Protein AF-A0A7S1YP01-F1 (afdb_monomer_lite)

Sequence (322 aa):
LQVLENHDKNKKKCNANTTRGRQNASQIMNKNDGSSGEVEMESKGANGYSHKPAGPSDDDVYSNPTLAEIDELDKPLSWLDYLRAIRHNHCVMVPCSFSILFVVCFLSILSGLILFPQFVLGLVMSHFLQRSIWFVEFLYPMGIARWGHLFLMKMGGGGKGNKKVKGHSRTIEQRFQLAPGRVYVHPIPQLLDNIGYLIVCLPPPSSKCSAVVAIFIDCGDANESIAEINHIREVYYPNHPNFELQTLLCTHKHHDHTAGNRQLLKEEPALSDIYGGAIENVPYCNMPVKNGESIVLPSSGENDMNDVASVECIAVPSHTRG

Organism: NCBI:txid49249

Secondary structure (DSSP, 8-state):
--SSSSSSSSTTSS------------------------------------PPPPPPPS----PPPPHHHHTTTTSPPPHHHHHHHHHH-HHHHHHHHHHHHHHHHHHHHHHHHHHHHHHHHHHHHHHHHHH-HHHHHHHTTSHHHHHHHHHHHHHHHTT--S-----S-------EEEETTTEEEEEEEETTTEEEEEEEEPPPTT-SSSPEEEEEE--S-HHHHHHHHHHHHHHH-TT---EEEEEEE-SSS-HHHHTTHHHHHHH-TT--EEEEETTTT-TT--EEE-TTEEEPPPEETTEESTTT--EEE----SSS--

Radius of gyration: 38.33 Å; chains: 1; bounding box: 77×61×125 Å

Structure (mmCIF, N/CA/C/O backbone):
data_AF-A0A7S1YP01-F1
#
_entry.id   AF-A0A7S1YP01-F1
#
loop_
_atom_site.group_PDB
_atom_site.id
_atom_site.type_symbol
_atom_site.label_atom_id
_atom_site.label_alt_id
_atom_site.label_comp_id
_atom_site.label_asym_id
_atom_site.label_entity_id
_atom_site.label_seq_id
_atom_site.pdbx_PDB_ins_code
_atom_site.Cartn_x
_atom_site.Cartn_y
_atom_site.Cartn_z
_atom_site.occupancy
_atom_site.B_iso_or_equiv
_atom_site.auth_seq_id
_atom_site.auth_comp_id
_atom_site.auth_asym_id
_atom_site.auth_atom_id
_atom_site.pdbx_PDB_model_num
ATOM 1 N N . LEU A 1 1 ? -6.640 33.373 36.153 1.00 48.56 1 LEU A N 1
ATOM 2 C CA . LEU A 1 1 ? -8.112 33.493 36.312 1.00 48.56 1 LEU A CA 1
ATOM 3 C C . LEU A 1 1 ? -8.715 34.598 35.423 1.00 48.56 1 LEU A C 1
ATOM 5 O O . LEU A 1 1 ? -9.673 35.245 35.807 1.00 48.56 1 LEU A O 1
ATOM 9 N N . GLN A 1 2 ? -8.201 34.774 34.197 1.00 37.78 2 GLN A N 1
ATOM 10 C CA . GLN A 1 2 ? -8.714 35.756 33.225 1.00 37.78 2 GLN A CA 1
ATOM 11 C C . GLN A 1 2 ? -8.559 35.242 31.776 1.00 37.78 2 GLN A C 1
ATOM 13 O O . GLN A 1 2 ? -8.281 35.993 30.852 1.00 37.78 2 GLN A O 1
ATOM 18 N N . VAL A 1 3 ? -8.679 33.918 31.595 1.00 37.28 3 VAL A N 1
ATOM 19 C CA . VAL A 1 3 ? -8.556 33.228 30.289 1.00 37.28 3 VAL A CA 1
ATOM 20 C C . VAL A 1 3 ? -9.780 32.339 29.992 1.00 37.28 3 VAL A C 1
ATOM 22 O O . VAL A 1 3 ? -9.923 31.827 28.890 1.00 37.28 3 VAL A O 1
ATOM 25 N N . LEU A 1 4 ? -10.731 32.213 30.926 1.00 36.53 4 LEU A N 1
ATOM 26 C CA . LEU A 1 4 ? -11.900 31.332 30.777 1.00 36.53 4 LEU A CA 1
ATOM 27 C C . LEU A 1 4 ? -13.183 32.030 30.289 1.00 36.53 4 LEU A C 1
ATOM 29 O O . LEU A 1 4 ? -14.201 31.369 30.135 1.00 36.53 4 LEU A O 1
ATOM 33 N N . GLU A 1 5 ? -13.155 33.330 29.979 1.00 38.72 5 GLU A N 1
ATOM 34 C CA . GLU A 1 5 ? -14.375 34.088 29.631 1.00 38.72 5 GLU A CA 1
ATOM 35 C C . GLU A 1 5 ? -14.598 34.330 28.127 1.00 38.72 5 GLU A C 1
ATOM 37 O O . GLU A 1 5 ? -15.658 34.806 27.722 1.00 38.72 5 GLU A O 1
ATOM 42 N N . ASN A 1 6 ? -13.646 33.959 27.264 1.00 37.28 6 ASN A N 1
ATOM 43 C CA . ASN A 1 6 ? -13.765 34.185 25.815 1.00 37.28 6 ASN A CA 1
ATOM 44 C C . ASN A 1 6 ? -14.283 32.975 25.021 1.00 37.28 6 ASN A C 1
ATOM 46 O O . ASN A 1 6 ? -14.512 33.089 23.817 1.00 37.28 6 ASN A O 1
ATOM 50 N N . HIS A 1 7 ? -14.530 31.836 25.674 1.00 37.50 7 HIS A N 1
ATOM 51 C CA . HIS A 1 7 ? -14.941 30.609 24.983 1.00 37.50 7 HIS A CA 1
ATOM 52 C C . HIS A 1 7 ? -16.462 30.488 24.754 1.00 37.50 7 HIS A C 1
ATOM 54 O O . HIS A 1 7 ? -16.900 29.641 23.976 1.00 37.50 7 HIS A O 1
ATOM 60 N N . ASP A 1 8 ? -17.267 31.364 25.367 1.00 38.81 8 ASP A N 1
ATOM 61 C CA . ASP A 1 8 ? -18.732 31.218 25.405 1.00 38.81 8 ASP A CA 1
ATOM 62 C C . ASP A 1 8 ? -19.496 32.109 24.405 1.00 38.81 8 ASP A C 1
ATOM 64 O O . ASP A 1 8 ? -20.696 31.943 24.176 1.00 38.81 8 ASP A O 1
ATOM 68 N N . LYS A 1 9 ? -18.810 33.042 23.728 1.00 35.78 9 LYS A N 1
ATOM 69 C CA . LYS A 1 9 ? -19.452 33.964 22.767 1.00 35.78 9 LYS A CA 1
ATOM 70 C C . LYS A 1 9 ? -19.510 33.441 21.326 1.00 35.78 9 LYS A C 1
ATOM 72 O O . LYS A 1 9 ? -20.338 33.920 20.555 1.00 35.78 9 LYS A O 1
ATOM 77 N N . ASN A 1 10 ? -18.727 32.418 20.971 1.00 35.69 10 ASN A N 1
ATOM 78 C CA . ASN A 1 10 ? -18.719 31.857 19.609 1.00 35.69 10 ASN A CA 1
ATOM 79 C C . ASN A 1 10 ? -19.709 30.700 19.384 1.00 35.69 10 ASN A C 1
ATOM 81 O O . ASN A 1 10 ? -20.002 30.374 18.237 1.00 35.69 10 ASN A O 1
ATOM 85 N N . LYS A 1 11 ? -20.318 30.136 20.438 1.00 36.97 11 LYS A N 1
ATOM 86 C CA . LYS A 1 11 ? -21.319 29.056 20.311 1.00 36.97 11 LYS A CA 1
ATOM 87 C C . LYS A 1 11 ? -22.718 29.521 19.875 1.00 36.97 11 LYS A C 1
ATOM 89 O O . LYS A 1 11 ? -23.541 28.695 19.500 1.00 36.97 11 LYS A O 1
ATOM 94 N N . LYS A 1 12 ? -23.005 30.830 19.878 1.00 35.47 12 LYS A N 1
ATOM 95 C CA . LYS A 1 12 ? -24.356 31.369 19.603 1.00 35.47 12 LYS A CA 1
ATOM 96 C C . LYS A 1 12 ? -24.618 31.825 18.160 1.00 35.47 12 LYS A C 1
ATOM 98 O O . LYS A 1 12 ? -25.718 32.291 17.887 1.00 35.47 12 LYS A O 1
ATOM 103 N N . LYS A 1 13 ? -23.668 31.682 17.227 1.00 33.59 13 LYS A N 1
ATOM 104 C CA . LYS A 1 13 ? -23.833 32.160 15.834 1.00 33.59 13 LYS A CA 1
ATOM 105 C C . LYS A 1 13 ? -24.069 31.087 14.762 1.00 33.59 13 LYS A C 1
ATOM 107 O O . LYS A 1 13 ? -24.300 31.460 13.620 1.00 33.59 13 LYS A O 1
ATOM 112 N N . CYS A 1 14 ? -24.085 29.796 15.102 1.00 36.06 14 CYS A N 1
ATOM 113 C CA . CYS A 1 14 ? -24.247 28.721 14.105 1.00 36.06 14 CYS A CA 1
ATOM 114 C C . CYS A 1 14 ? -25.665 28.129 13.984 1.00 36.06 14 CYS A C 1
ATOM 116 O O . CYS A 1 14 ? -25.872 27.246 13.161 1.00 36.06 14 CYS A O 1
ATOM 118 N N . ASN A 1 15 ? -26.658 28.631 14.727 1.00 33.12 15 ASN A N 1
ATOM 119 C CA . ASN A 1 15 ? -28.056 28.188 14.619 1.00 33.12 15 ASN A CA 1
ATOM 120 C C . ASN A 1 15 ? -28.920 29.217 13.878 1.00 33.12 15 ASN A C 1
ATOM 122 O O . ASN A 1 15 ? -29.761 29.878 14.477 1.00 33.12 15 ASN A O 1
ATOM 126 N N . ALA A 1 16 ? -28.697 29.363 12.574 1.00 35.19 16 ALA A N 1
ATOM 127 C CA . ALA A 1 16 ? -29.658 29.966 11.650 1.00 35.19 16 ALA A CA 1
ATOM 128 C C . ALA A 1 16 ? -29.225 29.660 10.212 1.00 35.19 16 ALA A C 1
ATOM 130 O O . ALA A 1 16 ? -28.410 30.391 9.659 1.00 35.19 16 ALA A O 1
ATOM 131 N N . ASN A 1 17 ? -29.701 28.542 9.651 1.00 31.53 17 ASN A N 1
ATOM 132 C CA . ASN A 1 17 ? -30.115 28.390 8.245 1.00 31.53 17 ASN A CA 1
ATOM 133 C C . ASN A 1 17 ? -30.295 26.906 7.900 1.00 31.53 17 ASN A C 1
ATOM 135 O O . ASN A 1 17 ? -29.464 26.272 7.256 1.00 31.53 17 ASN A O 1
ATOM 139 N N . THR A 1 18 ? -31.439 26.372 8.314 1.00 33.84 18 THR A N 1
ATOM 140 C CA . THR A 1 18 ? -32.069 25.215 7.672 1.00 33.84 18 THR A CA 1
ATOM 141 C C . THR A 1 18 ? -32.951 25.738 6.530 1.00 33.84 18 THR A C 1
ATOM 143 O O . THR A 1 18 ? -33.454 26.854 6.614 1.00 33.84 18 THR A O 1
ATOM 146 N N . THR A 1 19 ? -33.200 24.900 5.518 1.00 33.59 19 THR A N 1
ATOM 147 C CA . THR A 1 19 ? -34.197 24.997 4.420 1.00 33.59 19 THR A CA 1
ATOM 148 C C . THR A 1 19 ? -33.830 25.716 3.111 1.00 33.59 19 THR A C 1
ATOM 150 O O . THR A 1 19 ? -34.024 26.917 2.966 1.00 33.59 19 THR A O 1
ATOM 153 N N . ARG A 1 20 ? -33.417 24.911 2.112 1.00 31.48 20 ARG A N 1
ATOM 154 C CA . ARG A 1 20 ? -33.705 24.951 0.648 1.00 31.48 20 ARG A CA 1
ATOM 155 C C . ARG A 1 20 ? -32.606 24.132 -0.053 1.00 31.48 20 ARG A C 1
ATOM 157 O O . ARG A 1 20 ? -31.444 24.352 0.231 1.00 31.48 20 ARG A O 1
ATOM 164 N N . GLY A 1 21 ? -32.828 23.178 -0.945 1.00 29.00 21 GLY A N 1
ATOM 165 C CA . GLY A 1 21 ? -34.011 22.661 -1.607 1.00 29.00 21 GLY A CA 1
ATOM 166 C C . GLY A 1 21 ? -33.638 21.330 -2.276 1.00 29.00 21 GLY A C 1
ATOM 167 O O . GLY A 1 21 ? -32.468 21.009 -2.472 1.00 29.00 21 GLY A O 1
ATOM 168 N N . ARG A 1 22 ? -34.667 20.541 -2.557 1.00 32.19 22 ARG A N 1
ATOM 169 C CA . ARG A 1 22 ? -34.651 19.216 -3.180 1.00 32.19 22 ARG A CA 1
ATOM 170 C C . ARG A 1 22 ? -35.017 19.404 -4.663 1.00 32.19 22 ARG A C 1
ATOM 172 O O . ARG A 1 22 ? -35.857 20.260 -4.919 1.00 32.19 22 ARG A O 1
ATOM 179 N N . GLN A 1 23 ? -34.486 18.546 -5.547 1.00 32.94 23 GLN A N 1
ATOM 180 C CA . GLN A 1 23 ? -35.043 18.065 -6.840 1.00 32.94 23 GLN A CA 1
ATOM 181 C C . GLN A 1 23 ? -34.227 18.297 -8.139 1.00 32.94 23 GLN A C 1
ATOM 183 O O . GLN A 1 23 ? -33.803 19.411 -8.431 1.00 32.94 23 GLN A O 1
ATOM 188 N N . ASN A 1 24 ? -34.209 17.209 -8.941 1.00 31.89 24 ASN A N 1
ATOM 189 C CA . ASN A 1 24 ? -34.020 17.052 -10.405 1.00 31.89 24 ASN A CA 1
ATOM 190 C C . ASN A 1 24 ? -32.568 17.046 -10.933 1.00 31.89 24 ASN A C 1
ATOM 192 O O . ASN A 1 24 ? -31.753 17.820 -10.458 1.00 31.89 24 ASN A O 1
ATOM 196 N N . ALA A 1 25 ? -32.130 16.230 -11.904 1.00 31.59 25 ALA A N 1
ATOM 197 C CA . ALA A 1 25 ? -32.710 15.276 -12.876 1.00 31.59 25 ALA A CA 1
ATOM 198 C C . ALA A 1 25 ? -31.565 14.288 -13.270 1.00 31.59 25 ALA A C 1
ATOM 200 O O . ALA A 1 25 ? -30.403 14.667 -13.176 1.00 31.59 25 ALA A O 1
ATOM 201 N N . SER A 1 26 ? -31.720 12.986 -13.539 1.00 32.50 26 SER A N 1
ATOM 202 C CA . SER A 1 26 ? -32.461 12.267 -14.596 1.00 32.50 26 SER A CA 1
ATOM 203 C C . SER A 1 26 ? -32.028 12.578 -16.040 1.00 32.50 26 SER A C 1
ATOM 205 O O . SER A 1 26 ? -32.250 13.678 -16.523 1.00 32.50 26 SER A O 1
ATOM 207 N N . GLN A 1 27 ? -31.561 11.519 -16.720 1.00 30.98 27 GLN A N 1
ATOM 208 C CA . GLN A 1 27 ? -31.548 11.271 -18.175 1.00 30.98 27 GLN A CA 1
ATOM 209 C C . GLN A 1 27 ? -30.606 12.086 -19.074 1.00 30.98 27 GLN A C 1
ATOM 211 O O . GLN A 1 27 ? -30.923 13.215 -19.410 1.00 30.98 27 GLN A O 1
ATOM 216 N N . ILE A 1 28 ? -29.598 11.407 -19.649 1.00 33.53 28 ILE A N 1
ATOM 217 C CA . ILE A 1 28 ? -29.341 11.421 -21.105 1.00 33.53 28 ILE A CA 1
ATOM 218 C C . ILE A 1 28 ? -28.913 10.007 -21.550 1.00 33.53 28 ILE A C 1
ATOM 220 O O . ILE A 1 28 ? -27.821 9.540 -21.238 1.00 33.53 28 ILE A O 1
ATOM 224 N N . MET A 1 29 ? -29.802 9.332 -22.283 1.00 32.44 29 MET A N 1
ATOM 225 C CA . MET A 1 29 ? -29.491 8.267 -23.244 1.00 32.44 29 MET A CA 1
ATOM 226 C C . MET A 1 29 ? -29.338 8.916 -24.627 1.00 32.44 29 MET A C 1
ATOM 228 O O . MET A 1 29 ? -30.188 9.733 -24.975 1.00 32.44 29 MET A O 1
ATOM 232 N N . ASN A 1 30 ? -28.345 8.510 -25.429 1.00 32.34 30 ASN A N 1
ATOM 233 C CA . ASN A 1 30 ? -28.526 7.785 -26.706 1.00 32.34 30 ASN A CA 1
ATOM 234 C C . ASN A 1 30 ? -27.350 7.928 -27.696 1.00 32.34 30 ASN A C 1
ATOM 236 O O . ASN A 1 30 ? -26.912 9.033 -27.987 1.00 32.34 30 ASN A O 1
ATOM 240 N N . LYS A 1 31 ? -27.021 6.762 -28.282 1.00 32.44 31 LYS A N 1
ATOM 241 C CA . LYS A 1 31 ? -26.711 6.443 -29.695 1.00 32.44 31 LYS A CA 1
ATOM 242 C C . LYS A 1 31 ? -25.528 7.102 -30.424 1.00 32.44 31 LYS A C 1
ATOM 244 O O . LYS A 1 31 ? -25.483 8.312 -30.600 1.00 32.44 31 LYS A O 1
ATOM 249 N N . ASN A 1 32 ? -24.659 6.247 -30.976 1.00 35.16 32 ASN A N 1
ATOM 250 C CA . ASN A 1 32 ? -24.488 5.981 -32.424 1.00 35.16 32 ASN A CA 1
ATOM 251 C C . ASN A 1 32 ? -23.371 4.920 -32.583 1.00 35.16 32 ASN A C 1
ATOM 253 O O . ASN A 1 32 ? -22.338 5.020 -31.927 1.00 35.16 32 ASN A O 1
ATOM 257 N N . ASP A 1 33 ? -23.656 3.754 -33.176 1.00 33.97 33 ASP A N 1
ATOM 258 C CA . ASP A 1 33 ? -23.432 3.403 -34.598 1.00 33.97 33 ASP A CA 1
ATOM 259 C C . ASP A 1 33 ? -21.964 3.664 -35.011 1.00 33.97 33 ASP A C 1
ATOM 261 O O . ASP A 1 33 ? -21.499 4.795 -34.980 1.00 33.97 33 ASP A O 1
ATOM 265 N N . GLY A 1 34 ? -21.112 2.680 -35.308 1.00 32.94 34 GLY A N 1
ATOM 266 C CA . GLY A 1 34 ? -21.317 1.571 -36.235 1.00 32.94 34 GLY A CA 1
ATOM 267 C C . GLY A 1 34 ? -20.721 1.950 -37.596 1.00 32.94 34 GLY A C 1
ATOM 268 O O . GLY A 1 34 ? -21.422 2.545 -38.399 1.00 32.94 34 GLY A O 1
ATOM 269 N N . SER A 1 35 ? -19.443 1.640 -37.853 1.00 35.91 35 SER A N 1
ATOM 270 C CA . SER A 1 35 ? -18.899 1.532 -39.221 1.00 35.91 35 SER A CA 1
ATOM 271 C C . SER A 1 35 ? -17.500 0.911 -39.216 1.00 35.91 35 SER A C 1
ATOM 273 O O . SER A 1 35 ? -16.501 1.556 -38.905 1.00 35.91 35 SER A O 1
ATOM 275 N N . SER A 1 36 ? -17.451 -0.358 -39.599 1.00 37.44 36 SER A N 1
ATOM 276 C CA . SER A 1 36 ? -16.294 -1.074 -40.129 1.00 37.44 36 SER A CA 1
ATOM 277 C C . SER A 1 36 ? -15.867 -0.467 -41.469 1.00 37.44 36 SER A C 1
ATOM 279 O O . SER A 1 36 ? -16.697 -0.304 -42.360 1.00 37.44 36 SER A O 1
ATOM 281 N N . GLY A 1 37 ? -14.583 -0.133 -41.604 1.00 35.94 37 GLY A N 1
ATOM 282 C CA . GLY A 1 37 ? -13.965 0.296 -42.858 1.00 35.94 37 GLY A CA 1
ATOM 283 C C . GLY A 1 37 ? -12.816 -0.639 -43.209 1.00 35.94 37 GLY A C 1
ATOM 284 O O . GLY A 1 37 ? -11.769 -0.599 -42.566 1.00 35.94 37 GLY A O 1
ATOM 285 N N . GLU A 1 38 ? -13.055 -1.500 -44.195 1.00 36.09 38 GLU A N 1
ATOM 286 C CA . GLU A 1 38 ? -12.052 -2.295 -44.902 1.00 36.09 38 GLU A CA 1
ATOM 287 C C . GLU A 1 38 ? -11.084 -1.367 -45.649 1.0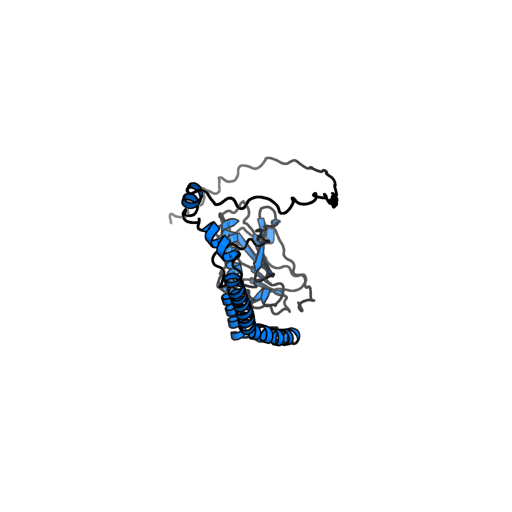0 36.09 38 GLU A C 1
ATOM 289 O O . GLU A 1 38 ? -11.499 -0.379 -46.255 1.00 36.09 38 GLU A O 1
ATOM 294 N N . VAL A 1 39 ? -9.787 -1.681 -45.606 1.00 41.88 39 VAL A N 1
ATOM 295 C CA . VAL A 1 39 ? -8.765 -1.006 -46.416 1.00 41.88 39 VAL A CA 1
ATOM 296 C C . VAL A 1 39 ? -8.389 -1.933 -47.563 1.00 41.88 39 VAL A C 1
ATOM 298 O O . VAL A 1 39 ? -7.770 -2.979 -47.371 1.00 41.88 39 VAL A O 1
ATOM 301 N N . GLU A 1 40 ? -8.810 -1.518 -48.749 1.00 41.19 40 GLU A N 1
ATOM 302 C CA . GLU A 1 40 ? -8.586 -2.134 -50.050 1.00 41.19 40 GLU A CA 1
ATOM 303 C C . GLU A 1 40 ? -7.113 -1.964 -50.479 1.00 41.19 40 GLU A C 1
ATOM 305 O O . GLU A 1 40 ? -6.554 -0.865 -50.431 1.00 41.19 40 GLU A O 1
ATOM 310 N N . MET A 1 41 ? -6.459 -3.065 -50.869 1.00 39.75 41 MET A N 1
ATOM 311 C CA . MET A 1 41 ? -5.119 -3.057 -51.467 1.00 39.75 41 MET A CA 1
ATOM 312 C C . MET A 1 41 ? -5.220 -2.724 -52.957 1.00 39.75 41 MET A C 1
ATOM 314 O O . MET A 1 41 ? -5.732 -3.517 -53.744 1.00 39.75 41 MET A O 1
ATOM 318 N N . GLU A 1 42 ? -4.663 -1.584 -53.355 1.00 40.69 42 GLU A N 1
ATOM 319 C CA . GLU A 1 42 ? -4.597 -1.164 -54.753 1.00 40.69 42 GLU A CA 1
ATOM 320 C C . GLU A 1 42 ? -3.300 -1.672 -55.418 1.00 40.69 42 GLU A C 1
ATOM 322 O O . GLU A 1 42 ? -2.184 -1.263 -55.084 1.00 40.69 42 GLU A O 1
ATOM 327 N N . SER A 1 43 ? -3.449 -2.590 -56.377 1.00 41.00 43 SER A N 1
ATOM 328 C CA . SER A 1 43 ? -2.375 -3.128 -57.217 1.00 41.00 43 SER A CA 1
ATOM 329 C C . SER A 1 43 ? -2.030 -2.168 -58.362 1.00 41.00 43 SER A C 1
ATOM 331 O O . SER A 1 43 ? -2.847 -1.951 -59.259 1.00 41.00 43 SER A O 1
ATOM 333 N N . LYS A 1 44 ? -0.801 -1.641 -58.403 1.00 46.19 44 LYS A N 1
ATOM 334 C CA . LYS A 1 44 ? -0.313 -0.837 -59.537 1.00 46.19 44 LYS A CA 1
ATOM 335 C C . LYS A 1 44 ? 0.449 -1.678 -60.562 1.00 46.19 44 LYS A C 1
ATOM 337 O O . LYS A 1 44 ? 1.631 -1.960 -60.411 1.00 46.19 44 LYS A O 1
ATOM 342 N N . GLY A 1 45 ? -0.305 -2.062 -61.591 1.00 39.59 45 GLY A N 1
ATOM 343 C CA . GLY A 1 45 ? -0.037 -1.862 -63.020 1.00 39.59 45 GLY A CA 1
ATOM 344 C C . GLY A 1 45 ? 1.402 -1.891 -63.542 1.00 39.59 45 GLY A C 1
ATOM 345 O O . GLY A 1 45 ? 2.166 -0.946 -63.367 1.00 39.59 45 GLY A O 1
ATOM 346 N N . ALA A 1 46 ? 1.677 -2.930 -64.331 1.00 46.00 46 ALA A N 1
ATOM 347 C CA . ALA A 1 46 ? 2.730 -2.997 -65.333 1.00 46.00 46 ALA A CA 1
ATOM 348 C C . ALA A 1 46 ? 2.401 -2.106 -66.550 1.00 46.00 46 ALA A C 1
ATOM 350 O O . ALA A 1 46 ? 1.271 -2.116 -67.023 1.00 46.00 46 ALA A O 1
ATOM 351 N N . ASN A 1 47 ? 3.395 -1.365 -67.046 1.00 41.03 47 ASN A N 1
ATOM 352 C CA . ASN A 1 47 ? 3.495 -0.723 -68.369 1.00 41.03 47 ASN A CA 1
ATOM 353 C C . ASN A 1 47 ? 4.911 -0.117 -68.437 1.00 41.03 47 ASN A C 1
ATOM 355 O O . ASN A 1 47 ? 5.362 0.463 -67.459 1.00 41.03 47 ASN A O 1
ATOM 359 N N . GLY A 1 48 ? 5.704 -0.163 -69.496 1.00 38.72 48 GLY A N 1
ATOM 360 C CA . GLY A 1 48 ? 5.610 -0.746 -70.821 1.00 38.72 48 GLY A CA 1
ATOM 361 C C . GLY A 1 48 ? 7.006 -0.586 -71.441 1.00 38.72 48 GLY A C 1
ATOM 362 O O . GLY A 1 48 ? 7.688 0.413 -71.200 1.00 38.72 48 GLY A O 1
ATOM 363 N N . TYR A 1 49 ? 7.466 -1.591 -72.181 1.00 41.06 49 TYR A N 1
ATOM 364 C CA . TYR A 1 49 ? 8.734 -1.535 -72.904 1.00 41.06 49 TYR A CA 1
ATOM 365 C C . TYR A 1 49 ? 8.598 -0.579 -74.093 1.00 41.06 49 TYR A C 1
ATOM 367 O O . TYR A 1 49 ? 7.821 -0.831 -75.011 1.00 41.06 49 TYR A O 1
ATOM 375 N N . SER A 1 50 ? 9.359 0.516 -74.072 1.00 45.78 50 SER A N 1
ATOM 376 C CA . SER A 1 50 ? 9.507 1.426 -75.208 1.00 45.78 50 SER A CA 1
ATOM 377 C C . SER A 1 50 ? 10.834 1.141 -75.907 1.00 45.78 50 SER A C 1
ATOM 379 O O . SER A 1 50 ? 11.910 1.350 -75.342 1.00 45.78 50 SER A O 1
ATOM 381 N N . HIS A 1 51 ? 10.737 0.622 -77.131 1.00 45.31 51 HIS A N 1
ATOM 382 C CA . HIS A 1 51 ? 11.841 0.499 -78.074 1.00 45.31 51 HIS A CA 1
ATOM 383 C C . HIS A 1 51 ? 12.444 1.880 -78.358 1.00 45.31 51 HIS A C 1
ATOM 385 O O . HIS A 1 51 ? 11.737 2.793 -78.786 1.00 45.31 51 HIS A O 1
ATOM 391 N N . LYS A 1 52 ? 13.763 2.017 -78.181 1.00 47.12 52 LYS A N 1
ATOM 392 C CA . LYS A 1 52 ? 14.539 3.124 -78.751 1.00 47.12 52 LYS A CA 1
ATOM 393 C C . LYS A 1 52 ? 15.346 2.649 -79.968 1.00 47.12 52 LYS A C 1
ATOM 395 O O . LYS A 1 52 ? 15.772 1.494 -79.986 1.00 47.12 52 LYS A O 1
ATOM 400 N N . PRO A 1 53 ? 15.494 3.518 -80.983 1.00 53.34 53 PRO A N 1
ATOM 401 C CA . PRO A 1 53 ? 15.963 3.161 -82.316 1.00 53.34 53 PRO A CA 1
ATOM 402 C C . PRO A 1 53 ? 17.483 2.986 -82.404 1.00 53.34 53 PRO A C 1
ATOM 404 O O . PRO A 1 53 ? 18.231 3.390 -81.514 1.00 53.34 53 PRO A O 1
ATOM 407 N N . ALA A 1 54 ? 17.879 2.367 -83.518 1.00 49.91 54 ALA A N 1
ATOM 408 C CA . ALA A 1 54 ? 19.237 2.108 -83.973 1.00 49.91 54 ALA A CA 1
ATOM 409 C C . ALA A 1 54 ? 20.160 3.335 -83.884 1.00 49.91 54 ALA A C 1
ATOM 411 O O . ALA A 1 54 ? 19.727 4.475 -84.060 1.00 49.91 54 ALA A O 1
ATOM 412 N N . GLY A 1 55 ? 21.431 3.056 -83.588 1.00 45.03 55 GLY A N 1
ATOM 413 C CA . GLY A 1 55 ? 22.465 4.053 -83.345 1.00 45.03 55 GLY A CA 1
ATOM 414 C C . GLY A 1 55 ? 22.851 4.889 -84.571 1.00 45.03 55 GLY A C 1
ATOM 415 O O . GLY A 1 55 ? 22.565 4.503 -85.707 1.00 45.03 55 GLY A O 1
ATOM 416 N N . PRO A 1 56 ? 23.518 6.030 -84.338 1.00 54.62 56 PRO A N 1
ATOM 417 C CA . PRO A 1 56 ? 24.251 6.738 -85.372 1.00 54.62 56 PRO A CA 1
ATOM 418 C C . PRO A 1 56 ? 25.555 5.998 -85.706 1.00 54.62 56 PRO A C 1
ATOM 420 O O . PRO A 1 56 ? 26.202 5.413 -84.840 1.00 54.62 56 PRO A O 1
ATOM 423 N N . SER A 1 57 ? 25.877 6.016 -86.993 1.00 51.41 57 SER A N 1
ATOM 424 C CA . SER A 1 57 ? 27.067 5.486 -87.653 1.00 51.41 57 SER A CA 1
ATOM 425 C C . SER A 1 57 ? 28.373 6.123 -87.161 1.00 51.41 57 SER A C 1
ATOM 427 O O . SER A 1 57 ? 28.420 7.328 -86.925 1.00 51.41 57 SER A O 1
ATOM 429 N N . ASP A 1 58 ? 29.421 5.299 -87.084 1.00 54.88 58 ASP A N 1
ATOM 430 C CA . ASP A 1 58 ? 30.803 5.572 -86.644 1.00 54.88 58 ASP A CA 1
ATOM 431 C C . ASP A 1 58 ? 31.635 6.476 -87.581 1.00 54.88 58 ASP A C 1
ATOM 433 O O . ASP A 1 58 ? 32.838 6.287 -87.723 1.00 54.88 58 ASP A O 1
ATOM 437 N N . ASP A 1 59 ? 31.043 7.486 -88.209 1.00 53.94 59 ASP A N 1
ATOM 438 C CA . ASP A 1 59 ? 31.786 8.390 -89.090 1.00 53.94 59 ASP A CA 1
ATOM 439 C C . ASP A 1 59 ? 31.374 9.830 -88.815 1.00 53.94 59 ASP A C 1
ATOM 441 O O . ASP A 1 59 ? 30.570 10.379 -89.556 1.00 53.94 59 ASP A O 1
ATOM 445 N N . ASP A 1 60 ? 31.892 10.437 -87.740 1.00 46.16 60 ASP A N 1
ATOM 446 C CA . ASP A 1 60 ? 32.031 11.893 -87.691 1.00 46.16 60 ASP A CA 1
ATOM 447 C C . ASP A 1 60 ? 32.952 12.388 -86.553 1.00 46.16 60 ASP A C 1
ATOM 449 O O . ASP A 1 60 ? 32.700 12.211 -85.364 1.00 46.16 60 ASP A O 1
ATOM 453 N N . VAL A 1 61 ? 33.987 13.122 -86.982 1.00 48.75 61 VAL A N 1
ATOM 454 C CA . VAL A 1 61 ? 34.534 14.312 -86.307 1.00 48.75 61 VAL A CA 1
ATOM 455 C C . VAL A 1 61 ? 35.521 14.078 -85.146 1.00 48.75 61 VAL A C 1
ATOM 457 O O . VAL A 1 61 ? 35.260 14.340 -83.976 1.00 48.75 61 VAL A O 1
ATOM 460 N N . TYR A 1 62 ? 36.770 13.765 -85.511 1.00 50.00 62 TYR A N 1
ATOM 461 C CA . TYR A 1 62 ? 37.943 14.302 -84.805 1.00 50.00 62 TYR A CA 1
ATOM 462 C C . TYR A 1 62 ? 38.147 15.771 -85.222 1.00 50.00 62 TYR A C 1
ATOM 464 O O . TYR A 1 62 ? 38.992 16.087 -86.060 1.00 50.00 62 TYR A O 1
ATOM 472 N N . SER A 1 63 ? 37.357 16.691 -84.669 1.00 57.97 63 SER A N 1
ATOM 473 C CA . SER A 1 63 ? 37.702 18.116 -84.698 1.00 57.97 63 SER A CA 1
ATOM 474 C C . SER A 1 63 ? 38.645 18.414 -83.537 1.00 57.97 63 SER A C 1
ATOM 476 O O . SER A 1 63 ? 38.291 18.200 -82.379 1.00 57.97 63 SER A O 1
ATOM 478 N N . ASN A 1 64 ? 39.851 18.892 -83.852 1.00 55.88 64 ASN A N 1
ATOM 479 C CA . ASN A 1 64 ? 40.795 19.376 -82.848 1.00 55.88 64 ASN A CA 1
ATOM 480 C C . ASN A 1 64 ? 40.137 20.486 -82.008 1.00 55.88 64 ASN A C 1
ATOM 482 O O . ASN A 1 64 ? 39.551 21.400 -82.600 1.00 55.88 64 ASN A O 1
ATOM 486 N N . PRO A 1 65 ? 40.241 20.429 -80.668 1.00 58.19 65 PRO A N 1
ATOM 487 C CA . PRO A 1 65 ? 39.645 21.426 -79.792 1.00 58.19 65 PRO A CA 1
ATOM 488 C C . PRO A 1 65 ? 40.223 22.804 -80.104 1.00 58.19 65 PRO A C 1
ATOM 490 O O . PRO A 1 65 ? 41.424 22.971 -80.344 1.00 58.19 65 PRO A O 1
ATOM 493 N N . THR A 1 66 ? 39.349 23.801 -80.133 1.00 60.59 66 THR A N 1
ATOM 494 C CA . THR A 1 66 ? 39.763 25.189 -80.355 1.00 60.59 66 THR A CA 1
ATOM 495 C C . THR A 1 66 ? 40.469 25.726 -79.106 1.00 60.59 66 THR A C 1
ATOM 497 O O . THR A 1 66 ? 40.151 25.331 -77.990 1.00 60.59 66 THR A O 1
ATOM 500 N N . LEU A 1 67 ? 41.428 26.652 -79.259 1.00 56.66 67 LEU A N 1
ATOM 501 C CA . LEU A 1 67 ? 42.197 27.233 -78.137 1.00 56.66 67 LEU A CA 1
ATOM 502 C C . LEU A 1 67 ? 41.319 27.858 -77.028 1.00 56.66 67 LEU A C 1
ATOM 504 O O . LEU A 1 67 ? 41.788 28.009 -75.907 1.00 56.66 67 LEU A O 1
ATOM 508 N N . ALA A 1 68 ? 40.052 28.176 -77.317 1.00 58.25 68 ALA A N 1
ATOM 509 C CA . ALA A 1 68 ? 39.076 28.657 -76.338 1.00 58.25 68 ALA A CA 1
ATOM 510 C C . ALA A 1 68 ? 38.500 27.547 -75.428 1.00 58.25 68 ALA A C 1
ATOM 512 O O . ALA A 1 68 ? 38.100 27.841 -74.307 1.00 58.25 68 ALA A O 1
ATOM 513 N N . GLU A 1 69 ? 38.490 26.281 -75.860 1.00 56.03 69 GLU A N 1
ATOM 514 C CA . GLU A 1 69 ? 38.059 25.135 -75.034 1.00 56.03 69 GLU A CA 1
ATOM 515 C C . GLU A 1 69 ? 39.160 24.661 -74.074 1.00 56.03 69 GLU A C 1
ATOM 517 O O . GLU A 1 69 ? 38.873 24.048 -73.047 1.00 56.03 69 GLU A O 1
ATOM 522 N N . ILE A 1 70 ? 40.424 24.978 -74.369 1.00 57.44 70 ILE A N 1
ATOM 523 C CA . ILE A 1 70 ? 41.567 24.648 -73.504 1.00 57.44 70 ILE A CA 1
ATOM 524 C C . ILE A 1 70 ? 41.581 25.541 -72.249 1.00 57.44 70 ILE A C 1
ATOM 526 O O . ILE A 1 70 ? 41.975 25.079 -71.182 1.00 57.44 70 ILE A O 1
ATOM 530 N N . ASP A 1 71 ? 41.070 26.773 -72.342 1.00 55.91 71 ASP A N 1
ATOM 531 C CA . ASP A 1 71 ? 41.000 27.726 -71.220 1.00 55.91 71 ASP A CA 1
ATOM 532 C C . ASP A 1 71 ? 39.835 27.421 -70.250 1.00 55.91 71 ASP A C 1
ATOM 534 O O . ASP A 1 71 ? 39.816 27.869 -69.104 1.00 55.91 71 ASP A O 1
ATOM 538 N N . GLU A 1 72 ? 38.862 26.603 -70.673 1.00 56.53 72 GLU A N 1
ATOM 539 C CA . GLU A 1 72 ? 37.760 26.154 -69.813 1.00 56.53 72 GLU A CA 1
ATOM 540 C C . GLU A 1 72 ? 38.087 24.884 -69.006 1.00 56.53 72 GLU A C 1
ATOM 542 O O . GLU A 1 72 ? 37.396 24.579 -68.029 1.00 56.53 72 GLU A O 1
ATOM 547 N N . LEU A 1 73 ? 39.166 24.178 -69.369 1.00 55.72 73 LEU A N 1
ATOM 548 C CA . LEU A 1 73 ? 39.627 22.958 -68.699 1.00 55.72 73 LEU A CA 1
ATOM 549 C C . LEU A 1 73 ? 40.392 23.209 -67.389 1.00 55.72 73 LEU A C 1
ATOM 551 O O . LEU A 1 73 ? 40.606 22.258 -66.638 1.00 55.72 73 LEU A O 1
ATOM 555 N N . ASP A 1 74 ? 40.777 24.455 -67.097 1.00 62.66 74 ASP A N 1
ATOM 556 C CA . ASP A 1 74 ? 41.575 24.810 -65.910 1.00 62.66 74 ASP A CA 1
ATOM 557 C C . ASP A 1 74 ? 40.730 25.400 -64.763 1.00 62.66 74 ASP A C 1
ATOM 559 O O . ASP A 1 74 ? 41.238 25.929 -63.771 1.00 62.66 74 ASP A O 1
ATOM 563 N N . LYS A 1 75 ? 39.395 25.306 -64.862 1.00 73.56 75 LYS A N 1
ATOM 564 C CA . LYS A 1 75 ? 38.509 25.677 -63.752 1.00 73.56 75 LYS A CA 1
ATOM 565 C C . LYS A 1 75 ? 38.729 24.686 -62.600 1.00 73.56 75 LYS A C 1
ATOM 567 O O . LYS A 1 75 ? 38.577 23.480 -62.811 1.00 73.56 75 LYS A O 1
ATOM 572 N N . PRO A 1 76 ? 39.038 25.150 -61.371 1.00 77.62 76 PRO A N 1
ATOM 573 C CA . PRO A 1 76 ? 39.223 24.255 -60.238 1.00 77.62 76 PRO A CA 1
ATOM 574 C C . PRO A 1 76 ? 37.942 23.445 -60.037 1.00 77.62 76 PRO A C 1
ATOM 576 O O . PRO A 1 76 ? 36.876 24.005 -59.769 1.00 77.62 76 PRO A O 1
ATOM 579 N N . LEU A 1 77 ? 38.053 22.126 -60.213 1.00 79.12 77 LEU A N 1
ATOM 580 C CA . LEU A 1 77 ? 36.952 21.189 -60.016 1.00 79.12 77 LEU A CA 1
ATOM 581 C C . LEU A 1 77 ? 36.305 21.454 -58.659 1.00 79.12 77 LEU A C 1
ATOM 583 O O . LEU A 1 77 ? 36.989 21.552 -57.635 1.00 79.12 77 LEU A O 1
ATOM 587 N N . SER A 1 78 ? 34.974 21.549 -58.645 1.00 87.56 78 SER A N 1
ATOM 588 C CA . SER A 1 78 ? 34.261 21.661 -57.382 1.00 87.56 78 SER A CA 1
ATOM 589 C C . SER A 1 78 ? 34.565 20.426 -56.531 1.00 87.56 78 SER A C 1
ATOM 591 O O . SER A 1 78 ? 34.767 19.321 -57.044 1.00 87.56 78 SER A O 1
ATOM 593 N N . TRP A 1 79 ? 34.569 20.588 -55.209 1.00 87.88 79 TRP A N 1
ATOM 594 C CA . TRP A 1 79 ? 34.789 19.479 -54.276 1.00 87.88 79 TRP A CA 1
ATOM 595 C C . TRP A 1 79 ? 33.888 18.262 -54.570 1.00 87.88 79 TRP A C 1
ATOM 597 O O . TRP A 1 79 ? 34.312 17.114 -54.440 1.00 87.88 79 TRP A O 1
ATOM 607 N N . LEU A 1 80 ? 32.656 18.501 -55.027 1.00 89.88 80 LEU A N 1
ATOM 608 C CA . LEU A 1 80 ? 31.709 17.446 -55.390 1.00 89.88 80 LEU A CA 1
ATOM 609 C C . LEU A 1 80 ? 32.132 16.680 -56.648 1.00 89.88 80 LEU A C 1
ATOM 611 O O . LEU A 1 80 ? 31.935 15.466 -56.715 1.00 89.88 80 LEU A O 1
ATOM 615 N N . ASP A 1 81 ? 32.732 17.359 -57.621 1.00 86.81 81 ASP A N 1
ATOM 616 C CA . ASP A 1 81 ? 33.225 16.730 -58.847 1.00 86.81 81 ASP A CA 1
ATOM 617 C C . ASP A 1 81 ? 34.506 15.938 -58.582 1.00 86.81 81 ASP A C 1
ATOM 619 O O . ASP A 1 81 ? 34.664 14.839 -59.111 1.00 86.81 81 ASP A O 1
ATOM 6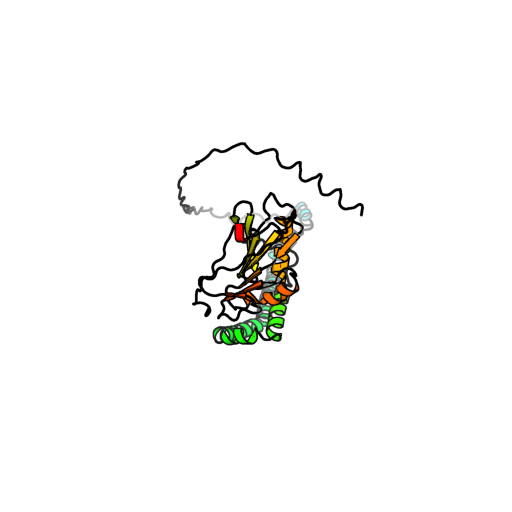23 N N . TYR A 1 82 ? 35.355 16.417 -57.668 1.00 86.56 82 TYR A N 1
ATOM 624 C CA . TYR A 1 82 ? 36.508 15.663 -57.173 1.00 86.56 82 TYR A CA 1
ATOM 625 C C . TYR A 1 82 ? 36.087 14.370 -56.454 1.00 86.56 82 TYR A C 1
ATOM 627 O O . TYR A 1 82 ? 36.591 13.288 -56.761 1.00 86.56 82 TYR A O 1
ATOM 635 N N . LEU A 1 83 ? 35.096 14.437 -55.557 1.00 87.12 83 LEU A N 1
ATOM 636 C CA . LEU A 1 83 ? 34.540 13.242 -54.911 1.00 87.12 83 LEU A CA 1
ATOM 637 C C . LEU A 1 83 ? 33.886 12.288 -55.917 1.00 87.12 83 LEU A C 1
ATOM 639 O O . LEU A 1 83 ? 34.002 11.067 -55.784 1.00 87.12 83 LEU A O 1
ATOM 643 N N . ARG A 1 84 ? 33.219 12.826 -56.945 1.00 88.12 84 ARG A N 1
ATOM 644 C CA . ARG A 1 84 ? 32.655 12.021 -58.033 1.00 88.12 84 ARG A CA 1
ATOM 645 C C . ARG A 1 84 ? 33.767 11.313 -58.812 1.00 88.12 84 ARG A C 1
ATOM 647 O O . ARG A 1 84 ? 33.643 10.115 -59.051 1.00 88.12 84 ARG A O 1
ATOM 654 N N . ALA A 1 85 ? 34.857 12.005 -59.137 1.00 87.00 85 ALA A N 1
ATOM 655 C CA . ALA A 1 85 ? 36.014 11.428 -59.818 1.00 87.00 85 ALA A CA 1
ATOM 656 C C . ALA A 1 85 ? 36.672 10.311 -58.989 1.00 87.00 85 ALA A C 1
ATOM 658 O O . ALA A 1 85 ? 36.932 9.229 -59.515 1.00 87.00 85 ALA A O 1
ATOM 659 N N . ILE A 1 86 ? 36.843 10.514 -57.677 1.00 87.81 86 ILE A N 1
ATOM 660 C CA . ILE A 1 86 ? 37.346 9.479 -56.759 1.00 87.81 86 ILE A CA 1
ATOM 661 C C . ILE A 1 86 ? 36.433 8.251 -56.759 1.00 87.81 86 ILE A C 1
ATOM 663 O O . ILE A 1 86 ? 36.917 7.126 -56.868 1.00 87.81 86 ILE A O 1
ATOM 667 N N . ARG A 1 87 ? 35.112 8.452 -56.692 1.00 88.56 87 ARG A N 1
ATOM 668 C CA . ARG A 1 87 ? 34.125 7.362 -56.686 1.00 88.56 87 ARG A CA 1
ATOM 669 C C . ARG A 1 87 ? 34.143 6.521 -57.966 1.00 88.56 87 ARG A C 1
ATOM 671 O O . ARG A 1 87 ? 33.775 5.352 -57.926 1.00 88.56 87 ARG A O 1
ATOM 678 N N . HIS A 1 88 ? 34.532 7.095 -59.100 1.00 88.31 88 HIS A N 1
ATOM 679 C CA . HIS A 1 88 ? 34.615 6.362 -60.366 1.00 88.31 88 HIS A CA 1
ATOM 680 C C . HIS A 1 88 ? 36.011 5.787 -60.645 1.00 88.31 88 HIS A C 1
ATOM 682 O O . HIS A 1 88 ? 36.167 5.002 -61.578 1.00 88.31 88 HIS A O 1
ATOM 688 N N . ASN A 1 89 ? 37.016 6.098 -59.818 1.00 92.12 89 ASN A N 1
ATOM 689 C CA . ASN A 1 89 ? 38.342 5.511 -59.946 1.00 92.12 89 ASN A CA 1
ATOM 690 C C . ASN A 1 89 ? 38.389 4.130 -59.275 1.00 92.12 89 ASN A C 1
ATOM 692 O O . ASN A 1 89 ? 38.496 4.002 -58.051 1.00 92.12 89 ASN A O 1
ATOM 696 N N . HIS A 1 90 ? 38.334 3.082 -60.096 1.00 91.44 90 HIS A N 1
ATOM 697 C CA . HIS A 1 90 ? 38.344 1.690 -59.646 1.00 91.44 90 HIS A CA 1
ATOM 698 C C . HIS A 1 90 ? 39.567 1.356 -58.772 1.00 91.44 90 HIS A C 1
ATOM 700 O O . HIS A 1 90 ? 39.439 0.652 -57.770 1.00 91.44 90 HIS A O 1
ATOM 706 N N . CYS A 1 91 ? 40.737 1.925 -59.083 1.00 93.06 91 CYS A N 1
ATOM 707 C CA . CYS A 1 91 ? 41.970 1.701 -58.325 1.00 93.06 91 CYS A CA 1
ATOM 708 C C . CYS A 1 91 ? 41.913 2.271 -56.899 1.00 93.06 91 CYS A C 1
ATOM 710 O O . CYS A 1 91 ? 42.638 1.799 -56.029 1.00 93.06 91 CYS A O 1
ATOM 712 N N . VAL A 1 92 ? 41.046 3.257 -56.643 1.00 91.31 92 VAL A N 1
ATOM 713 C CA . VAL A 1 92 ? 40.864 3.871 -55.318 1.00 91.31 92 VAL A CA 1
ATOM 714 C C . VAL A 1 92 ? 39.685 3.241 -54.575 1.00 91.31 92 VAL A C 1
ATOM 716 O O . VAL A 1 92 ? 39.777 2.947 -53.382 1.00 91.31 92 VAL A O 1
ATOM 719 N N . MET A 1 93 ? 38.577 2.983 -55.272 1.00 91.44 93 MET A N 1
ATOM 720 C CA . MET A 1 93 ? 37.358 2.489 -54.631 1.00 91.44 93 MET A CA 1
ATOM 721 C C . MET A 1 93 ? 37.443 1.039 -54.169 1.00 91.44 93 MET A C 1
ATOM 723 O O . MET A 1 93 ? 36.859 0.713 -53.137 1.00 91.44 93 MET A O 1
ATOM 727 N N . VAL A 1 94 ? 38.173 0.174 -54.877 1.00 93.69 94 VAL A N 1
ATOM 728 C CA . VAL A 1 94 ? 38.350 -1.229 -54.472 1.00 93.69 94 VAL A CA 1
ATOM 729 C C . VAL A 1 94 ? 39.078 -1.362 -53.126 1.00 93.69 94 VAL A C 1
ATOM 731 O O . VAL A 1 94 ? 38.498 -1.961 -52.215 1.00 93.69 94 VAL A O 1
ATOM 734 N N . PRO A 1 95 ? 40.281 -0.786 -52.917 1.00 95.50 95 PRO A N 1
ATOM 735 C CA . PRO A 1 95 ? 40.958 -0.882 -51.622 1.00 95.50 95 PRO A CA 1
ATOM 736 C C . PRO A 1 95 ? 40.200 -0.150 -50.507 1.00 95.50 95 PRO A C 1
ATOM 738 O O . PRO A 1 95 ? 40.183 -0.623 -49.370 1.00 95.50 95 PRO A O 1
ATOM 741 N N . CYS A 1 96 ? 39.522 0.960 -50.820 1.00 93.00 96 CYS A N 1
ATOM 742 C CA . CYS A 1 96 ? 38.688 1.676 -49.854 1.00 93.00 96 CYS A CA 1
ATOM 743 C C . CYS A 1 96 ? 37.499 0.817 -49.387 1.00 93.00 96 CYS A C 1
ATOM 745 O O . CYS A 1 96 ? 37.296 0.631 -48.187 1.00 93.00 96 CYS A O 1
ATOM 747 N N . SER A 1 97 ? 36.767 0.208 -50.324 1.00 91.75 97 SER A N 1
ATOM 748 C CA . SER A 1 97 ? 35.631 -0.672 -50.015 1.00 91.75 97 SER A CA 1
ATOM 749 C C . SER A 1 97 ? 36.071 -1.909 -49.233 1.00 91.75 97 SER A C 1
ATOM 751 O O . SER A 1 97 ? 35.413 -2.291 -48.266 1.00 91.75 97 SER A O 1
ATOM 753 N N . PHE A 1 98 ? 37.213 -2.501 -49.599 1.00 96.69 98 PHE A N 1
ATOM 754 C CA . PHE A 1 98 ? 37.799 -3.619 -48.861 1.00 96.69 98 PHE A CA 1
ATOM 755 C C . PHE A 1 98 ? 38.165 -3.224 -47.425 1.00 96.69 98 PHE A C 1
ATOM 757 O O . PHE A 1 98 ? 37.848 -3.952 -46.489 1.00 96.69 98 PHE A O 1
ATOM 764 N N . SER A 1 99 ? 38.767 -2.047 -47.237 1.00 95.44 99 SER A N 1
ATOM 765 C CA . SER A 1 99 ? 39.135 -1.536 -45.911 1.00 95.44 99 SER A CA 1
ATOM 766 C C . SER A 1 99 ? 37.904 -1.299 -45.033 1.00 95.44 99 SER A C 1
ATOM 768 O O . SER A 1 99 ? 37.893 -1.694 -43.869 1.00 95.44 99 SER A O 1
ATOM 770 N N . ILE A 1 100 ? 36.838 -0.716 -45.590 1.00 96.00 100 ILE A N 1
ATOM 771 C CA . ILE A 1 100 ? 35.572 -0.507 -44.872 1.00 96.00 100 ILE A CA 1
ATOM 772 C C . ILE A 1 100 ? 34.951 -1.850 -44.477 1.00 96.00 100 ILE A C 1
ATOM 774 O O . ILE A 1 100 ? 34.582 -2.034 -43.316 1.00 96.00 100 ILE A O 1
ATOM 778 N N . LEU A 1 101 ? 34.870 -2.805 -45.410 1.00 96.88 101 LEU A N 1
ATOM 779 C CA . LEU A 1 101 ? 34.322 -4.133 -45.133 1.00 96.88 101 LEU A CA 1
ATOM 780 C C . LEU A 1 101 ? 35.137 -4.858 -44.054 1.00 96.88 101 LEU A C 1
ATOM 782 O O . LEU A 1 101 ? 34.564 -5.442 -43.136 1.00 96.88 101 LEU A O 1
ATOM 786 N N . PHE A 1 102 ? 36.466 -4.768 -44.122 1.00 97.12 102 PHE A N 1
ATOM 787 C CA . PHE A 1 102 ? 37.360 -5.329 -43.117 1.00 97.12 102 PHE A CA 1
ATOM 788 C C . PHE A 1 102 ? 37.096 -4.735 -41.728 1.00 97.12 102 PHE A C 1
ATOM 790 O O . PHE A 1 102 ? 36.952 -5.487 -40.767 1.00 97.12 102 PHE A O 1
ATOM 797 N N . VAL A 1 103 ? 36.958 -3.408 -41.618 1.00 97.00 103 VAL A N 1
ATOM 798 C CA . VAL A 1 103 ? 36.648 -2.734 -40.346 1.00 97.00 103 VAL A CA 1
ATOM 799 C C . VAL A 1 103 ? 35.292 -3.180 -39.796 1.00 97.00 103 VAL A C 1
ATOM 801 O O . VAL A 1 103 ? 35.195 -3.494 -38.611 1.00 97.00 103 VAL A O 1
ATOM 804 N N . VAL A 1 104 ? 34.255 -3.272 -40.633 1.00 96.56 104 VAL A N 1
ATOM 805 C CA . VAL A 1 104 ? 32.921 -3.732 -40.203 1.00 96.56 104 VAL A CA 1
ATOM 806 C C . VAL A 1 104 ? 32.967 -5.179 -39.707 1.00 96.56 104 VAL A C 1
ATOM 808 O O . VAL A 1 104 ? 32.432 -5.478 -38.635 1.00 96.56 104 VAL A O 1
ATOM 811 N N . CYS A 1 105 ? 33.642 -6.072 -40.434 1.00 97.19 105 CYS A N 1
ATOM 812 C CA . CYS A 1 105 ? 33.813 -7.467 -40.029 1.00 97.19 105 CYS A CA 1
ATOM 813 C C . CYS A 1 105 ? 34.605 -7.580 -38.721 1.00 97.19 105 CYS A C 1
ATOM 815 O O . CYS A 1 105 ? 34.193 -8.296 -37.809 1.00 97.19 105 CYS A O 1
ATOM 817 N N . PHE A 1 106 ? 35.702 -6.834 -38.596 1.00 96.75 106 PHE A N 1
ATOM 818 C CA . PHE A 1 106 ? 36.532 -6.818 -37.397 1.00 96.75 106 PHE A CA 1
ATOM 819 C C . PHE A 1 106 ? 35.758 -6.326 -36.166 1.00 96.75 106 PHE A C 1
ATOM 821 O O . PHE A 1 106 ? 35.772 -6.987 -35.129 1.00 96.75 106 PHE A O 1
ATOM 828 N N . LEU A 1 107 ? 35.022 -5.216 -36.283 1.00 95.50 107 LEU A N 1
ATOM 829 C CA . LEU A 1 107 ? 34.197 -4.682 -35.194 1.00 95.50 107 LEU A CA 1
ATOM 830 C C . LEU A 1 107 ? 33.057 -5.629 -34.803 1.00 95.50 107 LEU A C 1
ATOM 832 O O . LEU A 1 107 ? 32.725 -5.733 -33.620 1.00 95.50 107 LEU A O 1
ATOM 836 N N . SER A 1 108 ? 32.484 -6.341 -35.774 1.00 94.00 108 SER A N 1
ATOM 837 C CA . SER A 1 108 ? 31.447 -7.350 -35.529 1.00 94.00 108 SER A CA 1
ATOM 838 C C . SER A 1 108 ? 32.002 -8.546 -34.752 1.00 94.00 108 SER A C 1
ATOM 840 O O . SER A 1 108 ? 31.397 -8.969 -33.768 1.00 94.00 108 SER A O 1
ATOM 842 N N . ILE A 1 109 ? 33.185 -9.048 -35.128 1.00 95.62 109 ILE A N 1
ATOM 843 C CA . ILE A 1 109 ? 33.872 -10.128 -34.402 1.00 95.62 109 ILE A CA 1
ATOM 844 C C . ILE A 1 109 ? 34.244 -9.671 -32.990 1.00 95.62 109 ILE A C 1
ATOM 846 O O . ILE A 1 109 ? 33.979 -10.387 -32.027 1.00 95.62 109 ILE A O 1
ATOM 850 N N . LEU A 1 110 ? 34.807 -8.469 -32.847 1.00 94.81 110 LEU A N 1
ATOM 851 C CA . LEU A 1 110 ? 35.201 -7.926 -31.549 1.00 94.81 110 LEU A CA 1
ATOM 852 C C . LEU A 1 110 ? 33.994 -7.762 -30.616 1.00 94.81 110 LEU A C 1
ATOM 854 O O . LEU A 1 110 ? 34.054 -8.143 -29.450 1.00 94.81 110 LEU A O 1
ATOM 858 N N . SER A 1 111 ? 32.877 -7.261 -31.143 1.00 89.75 111 SER A N 1
ATOM 859 C CA . SER A 1 111 ? 31.619 -7.145 -30.402 1.00 89.75 111 SER A CA 1
ATOM 860 C C . SER A 1 111 ? 31.072 -8.521 -30.014 1.00 89.75 111 SER A C 1
ATOM 862 O O . SER A 1 111 ? 30.654 -8.713 -28.875 1.00 89.75 111 SER A O 1
ATOM 864 N N . GLY A 1 112 ? 31.148 -9.504 -30.917 1.00 91.19 112 GLY A N 1
ATOM 865 C CA . GLY A 1 112 ? 30.829 -10.899 -30.618 1.00 91.19 112 GLY A CA 1
ATOM 866 C C . GLY A 1 112 ? 31.665 -11.452 -29.464 1.00 91.19 112 GLY A C 1
ATOM 867 O O . GLY A 1 112 ? 31.107 -12.024 -28.535 1.00 91.19 112 GLY A O 1
ATOM 868 N N . LEU A 1 113 ? 32.980 -11.218 -29.464 1.00 91.56 113 LEU A N 1
ATOM 869 C CA . LEU A 1 113 ? 33.884 -11.662 -28.397 1.00 91.56 113 LEU A CA 1
ATOM 870 C C . LEU A 1 113 ? 33.591 -10.991 -27.048 1.00 91.56 113 LEU A C 1
ATOM 872 O O . LEU A 1 113 ? 33.683 -11.649 -26.015 1.00 91.56 113 LEU A O 1
ATOM 876 N N . ILE A 1 114 ? 33.205 -9.712 -27.046 1.00 88.88 114 ILE A N 1
ATOM 877 C CA . ILE A 1 114 ? 32.833 -8.984 -25.821 1.00 88.88 114 ILE A CA 1
ATOM 878 C C . ILE A 1 114 ? 31.491 -9.484 -25.264 1.00 88.88 114 ILE A C 1
ATOM 880 O O . ILE A 1 114 ? 31.329 -9.589 -24.048 1.00 88.88 114 ILE A O 1
ATOM 884 N N . LEU A 1 115 ? 30.532 -9.814 -26.134 1.00 85.69 115 LEU A N 1
ATOM 885 C CA . LEU A 1 115 ? 29.195 -10.273 -25.740 1.00 85.69 115 LEU A CA 1
ATOM 886 C C . LEU A 1 115 ? 29.128 -11.782 -25.455 1.00 85.69 115 LEU A C 1
ATOM 888 O O . LEU A 1 115 ? 28.227 -12.237 -24.749 1.00 85.69 115 LEU A O 1
ATOM 892 N N . PHE A 1 116 ? 30.079 -12.571 -25.959 1.00 89.56 116 PHE A N 1
ATOM 893 C CA . PHE A 1 116 ? 30.090 -14.027 -25.805 1.00 89.56 116 PHE A CA 1
ATOM 894 C C . PHE A 1 116 ? 30.082 -14.495 -24.335 1.00 89.56 116 PHE A C 1
ATOM 896 O O . PHE A 1 116 ? 29.276 -15.370 -24.011 1.00 89.56 116 PHE A O 1
ATOM 903 N N . PRO A 1 117 ? 30.858 -13.904 -23.401 1.00 86.25 117 PRO A N 1
ATOM 904 C CA . PRO A 1 117 ? 30.775 -14.256 -21.984 1.00 86.25 117 PRO A CA 1
ATOM 905 C C . PRO A 1 117 ? 29.385 -14.020 -21.383 1.00 86.25 117 PRO A C 1
ATOM 907 O O . PRO A 1 117 ? 28.912 -14.845 -20.605 1.00 86.25 117 PRO A O 1
ATOM 910 N N . GLN A 1 118 ? 28.705 -12.930 -21.763 1.00 75.75 118 GLN A N 1
ATOM 911 C CA . GLN A 1 118 ? 27.341 -12.644 -21.302 1.00 75.75 118 GLN A CA 1
ATOM 912 C C . GLN A 1 118 ? 26.341 -13.662 -21.851 1.00 75.75 118 GLN A C 1
ATOM 914 O O . GLN A 1 118 ? 25.462 -14.108 -21.119 1.00 75.75 118 GLN A O 1
ATOM 919 N N . PHE A 1 119 ? 26.497 -14.066 -23.113 1.00 84.50 119 PHE A N 1
ATOM 920 C CA . PHE A 1 119 ? 25.671 -15.102 -23.726 1.00 84.50 119 PHE A CA 1
ATOM 921 C C . PHE A 1 119 ? 25.846 -16.460 -23.030 1.00 84.50 119 PHE A C 1
ATOM 923 O O . PHE A 1 119 ? 24.856 -17.083 -22.651 1.00 84.50 119 PHE A O 1
ATOM 930 N N . VAL A 1 120 ? 27.090 -16.894 -22.793 1.00 85.50 120 VAL A N 1
ATOM 931 C CA . VAL A 1 120 ? 27.385 -18.149 -22.079 1.00 85.50 120 VAL A CA 1
ATOM 932 C C . VAL A 1 120 ? 26.850 -18.101 -20.648 1.00 85.50 120 VAL A C 1
ATOM 934 O O . VAL A 1 120 ? 26.198 -19.047 -20.207 1.00 85.50 120 VAL A O 1
ATOM 937 N N . LEU A 1 121 ? 27.055 -16.985 -19.940 1.00 83.25 121 LEU A N 1
ATOM 938 C CA . LEU A 1 121 ? 26.507 -16.784 -18.600 1.00 83.25 121 LEU A CA 1
ATOM 939 C C . LEU A 1 121 ? 24.975 -16.838 -18.612 1.00 83.25 121 LEU A C 1
ATOM 941 O O . LEU A 1 121 ? 24.391 -17.495 -17.760 1.00 83.25 121 LEU A O 1
ATOM 945 N N . GLY A 1 122 ? 24.324 -16.205 -19.589 1.00 76.00 122 GLY A N 1
ATOM 946 C CA . GLY A 1 122 ? 22.874 -16.252 -19.762 1.00 76.00 122 GLY A CA 1
ATOM 947 C C . GLY A 1 122 ? 22.358 -17.667 -20.024 1.00 76.00 122 GLY A C 1
ATOM 948 O O . GLY A 1 122 ? 21.349 -18.068 -19.449 1.00 76.00 122 GLY A O 1
ATOM 949 N N . LEU A 1 123 ? 23.073 -18.462 -20.822 1.00 83.69 123 LEU A N 1
ATOM 950 C CA . LEU A 1 123 ? 22.701 -19.844 -21.129 1.00 83.69 123 LEU A CA 1
ATOM 951 C C . LEU A 1 123 ? 22.808 -20.738 -19.882 1.00 83.69 123 LEU A C 1
ATOM 953 O O . LEU A 1 123 ? 21.870 -21.474 -19.575 1.00 83.69 123 LEU A O 1
ATOM 957 N N . VAL A 1 124 ? 23.881 -20.591 -19.099 1.00 81.31 124 VAL A N 1
ATOM 958 C CA . VAL A 1 124 ? 24.060 -21.300 -17.819 1.00 81.31 124 VAL A CA 1
ATOM 959 C C . VAL A 1 124 ? 23.035 -20.842 -16.775 1.00 81.31 124 VAL A C 1
ATOM 961 O O . VAL A 1 124 ? 22.370 -21.671 -16.152 1.00 81.31 124 VAL A O 1
ATOM 964 N N . MET A 1 125 ? 22.853 -19.529 -16.611 1.00 73.88 125 MET A N 1
ATOM 965 C CA . MET A 1 125 ? 21.923 -18.962 -15.632 1.00 73.88 125 MET A CA 1
ATOM 966 C C . MET A 1 125 ? 20.466 -19.255 -15.976 1.00 73.88 125 MET A C 1
ATOM 968 O O . MET A 1 125 ? 19.684 -19.491 -15.065 1.00 73.88 125 MET A O 1
ATOM 972 N N . SER A 1 126 ? 20.086 -19.296 -17.256 1.00 73.75 126 SER A N 1
ATOM 973 C CA . SER A 1 126 ? 18.712 -19.626 -17.663 1.00 73.75 126 SER A CA 1
ATOM 974 C C . SER A 1 126 ? 18.312 -21.038 -17.231 1.00 73.75 126 SER A C 1
ATOM 976 O O . SER A 1 126 ? 17.236 -21.223 -16.665 1.00 73.75 126 SER A O 1
ATOM 978 N N . HIS A 1 127 ? 19.206 -22.018 -17.403 1.00 74.56 127 HIS A N 1
ATOM 979 C CA . HIS A 1 127 ? 18.985 -23.390 -16.946 1.00 74.56 127 HIS A CA 1
ATOM 980 C C . HIS A 1 127 ? 18.961 -23.499 -15.418 1.00 74.56 127 HIS A C 1
ATOM 982 O O . HIS A 1 127 ? 18.192 -24.293 -14.874 1.00 74.56 127 HIS A O 1
ATOM 988 N N . PHE A 1 128 ? 19.777 -22.701 -14.725 1.00 65.94 128 PHE A N 1
ATOM 989 C CA . PHE A 1 128 ? 19.797 -22.673 -13.265 1.00 65.94 128 PHE A CA 1
ATOM 990 C C . PHE A 1 128 ? 18.506 -22.052 -12.705 1.00 65.94 128 PHE A C 1
ATOM 992 O O . PHE A 1 128 ? 17.807 -22.684 -11.919 1.00 65.94 128 PHE A O 1
ATOM 999 N N . LEU A 1 129 ? 18.114 -20.873 -13.198 1.00 64.69 129 LEU A N 1
ATOM 1000 C CA . LEU A 1 129 ? 16.912 -20.148 -12.774 1.00 64.69 129 LEU A CA 1
ATOM 1001 C C . LEU A 1 129 ? 15.618 -20.927 -13.051 1.00 64.69 129 LEU A C 1
ATOM 1003 O O . LEU A 1 129 ? 14.719 -20.916 -12.216 1.00 64.69 129 LEU A O 1
ATOM 1007 N N . GLN A 1 130 ? 15.531 -21.648 -14.174 1.00 67.06 130 GLN A N 1
ATOM 1008 C CA . GLN A 1 130 ? 14.357 -22.472 -14.492 1.00 67.06 130 GLN A CA 1
ATOM 1009 C C . GLN A 1 130 ? 14.218 -23.704 -13.591 1.00 67.06 130 GLN A C 1
ATOM 1011 O O . GLN A 1 130 ? 13.101 -24.147 -13.331 1.00 67.06 130 GLN A O 1
ATOM 1016 N N . ARG A 1 131 ? 15.328 -24.279 -13.111 1.00 62.44 131 ARG A N 1
ATOM 1017 C CA . ARG A 1 131 ? 15.299 -25.484 -12.266 1.00 62.44 131 ARG A CA 1
ATOM 1018 C C . ARG A 1 131 ? 15.263 -25.194 -10.773 1.00 62.44 131 ARG A C 1
ATOM 1020 O O . ARG A 1 131 ? 14.992 -26.105 -9.997 1.00 62.44 131 ARG A O 1
ATOM 1027 N N . SER A 1 132 ? 15.514 -23.955 -10.361 1.00 57.50 132 SER A N 1
ATOM 1028 C CA . SER A 1 132 ? 15.654 -23.615 -8.951 1.00 57.50 132 SER A CA 1
ATOM 1029 C C . SER A 1 132 ? 14.915 -22.324 -8.584 1.00 57.50 132 SER A C 1
ATOM 1031 O O . SER A 1 132 ? 15.508 -21.394 -8.039 1.00 57.50 132 SER A O 1
ATOM 1033 N N . ILE A 1 133 ? 13.598 -22.292 -8.823 1.00 58.09 133 ILE A N 1
ATOM 1034 C CA . ILE A 1 133 ? 12.677 -21.298 -8.226 1.00 58.09 133 ILE A CA 1
ATOM 1035 C C . ILE A 1 133 ? 12.899 -21.212 -6.704 1.00 58.09 133 ILE A C 1
ATOM 1037 O O . ILE A 1 133 ? 12.984 -20.126 -6.140 1.00 58.09 133 ILE A O 1
ATOM 1041 N N . TRP A 1 134 ? 13.158 -22.360 -6.074 1.00 54.41 134 TRP A N 1
ATOM 1042 C CA . TRP A 1 134 ? 13.485 -22.480 -4.651 1.00 54.41 134 TRP A CA 1
ATOM 1043 C C . TRP A 1 134 ? 14.757 -21.720 -4.234 1.00 54.41 134 TRP A C 1
ATOM 1045 O O . TRP A 1 134 ? 14.870 -21.236 -3.114 1.00 54.41 134 TRP A O 1
ATOM 1055 N N . PHE A 1 135 ? 15.733 -21.580 -5.135 1.00 55.25 135 PHE A N 1
ATOM 1056 C CA . PHE A 1 135 ? 16.976 -20.857 -4.854 1.00 55.25 135 PHE A CA 1
ATOM 1057 C C . PHE A 1 135 ? 16.764 -19.345 -4.891 1.00 55.25 135 PHE A C 1
ATOM 1059 O O . PHE A 1 135 ? 17.415 -18.636 -4.135 1.00 55.25 135 PHE A O 1
ATOM 1066 N N . VAL A 1 136 ? 15.848 -18.851 -5.733 1.00 56.44 136 VAL A N 1
ATOM 1067 C CA . VAL A 1 136 ? 15.425 -17.443 -5.723 1.00 56.44 136 VAL A CA 1
ATOM 1068 C C . VAL A 1 136 ? 14.719 -17.138 -4.401 1.00 56.44 136 VAL A C 1
ATOM 1070 O O . VAL A 1 136 ? 15.058 -16.155 -3.752 1.00 56.44 136 VAL A O 1
ATOM 1073 N N . GLU A 1 137 ? 13.848 -18.040 -3.948 1.00 55.53 137 GLU A N 1
ATOM 1074 C CA . GLU A 1 137 ? 13.127 -17.948 -2.672 1.00 55.53 137 GLU A CA 1
ATOM 1075 C C . GLU A 1 137 ? 14.063 -17.991 -1.441 1.00 55.53 137 GLU A C 1
ATOM 1077 O O . GLU A 1 137 ? 13.811 -17.308 -0.451 1.00 55.53 137 GLU A O 1
ATOM 1082 N N . PHE A 1 138 ? 15.189 -18.718 -1.513 1.00 55.53 138 PHE A N 1
ATOM 1083 C CA . PHE A 1 138 ? 16.159 -18.857 -0.411 1.00 55.53 138 PHE A CA 1
ATOM 1084 C C . PHE A 1 138 ? 17.325 -17.849 -0.452 1.00 55.53 138 PHE A C 1
ATOM 1086 O O . PHE A 1 138 ? 17.858 -17.473 0.594 1.00 55.53 138 PHE A O 1
ATOM 1093 N N . LEU A 1 139 ? 17.738 -17.383 -1.640 1.00 57.12 139 LEU A N 1
ATOM 1094 C CA . LEU A 1 139 ? 18.789 -16.367 -1.786 1.00 57.12 139 LEU A CA 1
ATOM 1095 C C . LEU A 1 139 ? 18.268 -14.961 -1.510 1.00 57.12 139 LEU A C 1
ATOM 1097 O O . LEU A 1 139 ? 18.998 -14.189 -0.899 1.00 57.12 139 LEU A O 1
ATOM 1101 N N . TYR A 1 140 ? 17.045 -14.611 -1.926 1.00 55.59 140 TYR A N 1
ATOM 1102 C CA . TYR A 1 140 ? 16.499 -13.257 -1.736 1.00 55.59 140 TYR A CA 1
ATOM 1103 C C . TYR A 1 140 ? 16.437 -12.774 -0.275 1.00 55.59 140 TYR A C 1
ATOM 1105 O O . TYR A 1 140 ? 16.697 -11.590 -0.039 1.00 55.59 140 TYR A O 1
ATOM 1113 N N . PRO A 1 141 ? 16.169 -13.644 0.718 1.00 55.56 141 PRO A N 1
ATOM 1114 C CA . PRO A 1 141 ? 16.289 -13.296 2.131 1.00 55.56 141 PRO A CA 1
ATOM 1115 C C . PRO A 1 141 ? 17.724 -12.971 2.574 1.00 55.56 141 PRO A C 1
ATOM 1117 O O . PRO A 1 141 ? 17.917 -12.278 3.574 1.00 55.56 141 PRO A O 1
ATOM 1120 N N . MET A 1 142 ? 18.752 -13.446 1.859 1.00 63.56 142 MET A N 1
ATOM 1121 C CA . MET A 1 142 ? 20.142 -13.154 2.202 1.00 63.56 142 MET A CA 1
ATOM 1122 C C . MET A 1 142 ? 20.513 -11.727 1.785 1.00 63.56 142 MET A C 1
ATOM 1124 O O . MET A 1 142 ? 20.415 -11.341 0.618 1.00 63.56 142 MET A O 1
ATOM 1128 N N . GLY A 1 143 ? 21.025 -10.942 2.739 1.00 60.25 143 GLY A N 1
ATOM 1129 C CA . GLY A 1 143 ? 21.351 -9.524 2.537 1.00 60.25 143 GLY A CA 1
ATOM 1130 C C . GLY A 1 143 ? 22.309 -9.243 1.372 1.00 60.25 143 GLY A C 1
ATOM 1131 O O . GLY A 1 143 ? 22.235 -8.178 0.765 1.00 60.25 143 GLY A O 1
ATOM 1132 N N . ILE A 1 144 ? 23.154 -10.212 1.006 1.00 69.88 144 ILE A N 1
ATOM 1133 C CA . ILE A 1 144 ? 24.107 -10.109 -0.111 1.00 69.88 144 ILE A CA 1
ATOM 1134 C C . ILE A 1 144 ? 23.394 -10.202 -1.465 1.00 69.88 144 ILE A C 1
ATOM 1136 O O . ILE A 1 144 ? 23.718 -9.440 -2.371 1.00 69.88 144 ILE A O 1
ATOM 1140 N N . ALA A 1 145 ? 22.401 -11.085 -1.608 1.00 60.31 145 ALA A N 1
ATOM 1141 C CA . ALA A 1 145 ? 21.627 -11.202 -2.842 1.00 60.31 145 ALA A CA 1
ATOM 1142 C C . ALA A 1 145 ? 20.691 -10.000 -3.019 1.00 60.31 145 ALA A C 1
ATOM 1144 O O . ALA A 1 145 ? 20.579 -9.477 -4.123 1.00 60.31 145 ALA A O 1
ATOM 1145 N N . ARG A 1 146 ? 20.101 -9.497 -1.923 1.00 57.62 146 ARG A N 1
ATOM 1146 C CA . ARG A 1 146 ? 19.298 -8.264 -1.922 1.00 57.62 146 ARG A CA 1
ATOM 1147 C C . ARG A 1 146 ? 20.132 -7.043 -2.310 1.00 57.62 146 ARG A C 1
ATOM 1149 O O . ARG A 1 146 ? 19.715 -6.256 -3.156 1.00 57.62 146 ARG A O 1
ATOM 1156 N N . TRP A 1 147 ? 21.330 -6.906 -1.736 1.00 66.62 147 TRP A N 1
ATOM 1157 C CA . TRP A 1 147 ? 22.278 -5.851 -2.104 1.00 66.62 147 TRP A CA 1
ATOM 1158 C C . TRP A 1 147 ? 22.741 -5.993 -3.555 1.00 66.62 147 TRP A C 1
ATOM 1160 O O . TRP A 1 147 ? 22.699 -5.016 -4.292 1.00 66.62 147 TRP A O 1
ATOM 1170 N N . GLY A 1 148 ? 23.107 -7.203 -3.986 1.00 64.81 148 GLY A N 1
ATOM 1171 C CA . GLY A 1 148 ? 23.538 -7.489 -5.352 1.00 64.81 148 GLY A CA 1
ATOM 1172 C C . GLY A 1 148 ? 22.448 -7.216 -6.386 1.00 64.81 148 GLY A C 1
ATOM 1173 O O . GLY A 1 148 ? 22.731 -6.590 -7.398 1.00 64.81 148 GLY A O 1
ATOM 1174 N N . HIS A 1 149 ? 21.198 -7.601 -6.118 1.00 61.69 149 HIS A N 1
ATOM 1175 C CA . HIS A 1 149 ? 20.054 -7.341 -6.993 1.00 61.69 149 HIS A CA 1
ATOM 1176 C C . HIS A 1 149 ? 19.735 -5.842 -7.093 1.00 61.69 149 HIS A C 1
ATOM 1178 O O . HIS A 1 149 ? 19.654 -5.310 -8.198 1.00 61.69 149 HIS A O 1
ATOM 1184 N N . LEU A 1 150 ? 19.656 -5.134 -5.959 1.00 55.91 150 LEU A N 1
ATOM 1185 C CA . LEU A 1 150 ? 19.443 -3.680 -5.933 1.00 55.91 150 LEU A CA 1
ATOM 1186 C C . LEU A 1 150 ? 20.609 -2.914 -6.576 1.00 55.91 150 LEU A C 1
ATOM 1188 O O . LEU A 1 150 ? 20.396 -1.909 -7.254 1.00 55.91 150 LEU A O 1
ATOM 1192 N N . PHE A 1 151 ? 21.843 -3.388 -6.395 1.00 64.06 151 PHE A N 1
ATOM 1193 C CA . PHE A 1 151 ? 23.034 -2.832 -7.031 1.00 64.06 151 PHE A CA 1
ATOM 1194 C C . PHE A 1 151 ? 23.029 -3.077 -8.544 1.00 64.06 151 PHE A C 1
ATOM 1196 O O . PHE A 1 151 ? 23.298 -2.148 -9.300 1.00 64.06 151 PHE A O 1
ATOM 1203 N N . LEU A 1 152 ? 22.648 -4.276 -9.001 1.00 60.75 152 LEU A N 1
ATOM 1204 C CA . LEU A 1 152 ? 22.518 -4.615 -10.421 1.00 60.75 152 LEU A CA 1
ATOM 1205 C C . LEU A 1 152 ? 21.399 -3.803 -11.091 1.00 60.75 152 LEU A C 1
ATOM 1207 O O . LEU A 1 152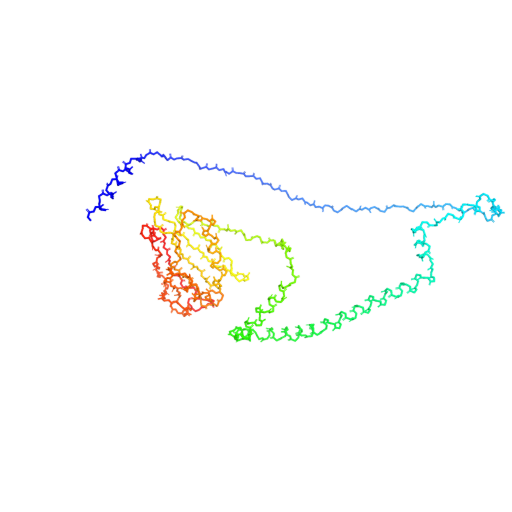 ? 21.589 -3.314 -12.202 1.00 60.75 152 LEU A O 1
ATOM 1211 N N . MET A 1 153 ? 20.268 -3.591 -10.405 1.00 54.00 153 MET A N 1
ATOM 1212 C CA . MET A 1 153 ? 19.196 -2.703 -10.871 1.00 54.00 153 MET A CA 1
ATOM 1213 C C . MET A 1 153 ? 19.647 -1.238 -10.923 1.00 54.00 153 MET A C 1
ATOM 1215 O O . MET A 1 153 ? 19.367 -0.551 -11.904 1.00 54.00 153 MET A O 1
ATOM 1219 N N . LYS A 1 154 ? 20.418 -0.763 -9.934 1.00 58.09 154 LYS A N 1
ATOM 1220 C CA . LYS A 1 154 ? 21.016 0.585 -9.957 1.00 58.09 154 LYS A CA 1
ATOM 1221 C C . LYS A 1 154 ? 22.059 0.754 -11.064 1.00 58.09 154 LYS A C 1
ATOM 1223 O O . LYS A 1 154 ? 22.086 1.799 -11.707 1.00 58.09 154 LYS A O 1
ATOM 1228 N N . MET A 1 155 ? 22.883 -0.261 -11.328 1.00 53.03 155 MET A N 1
ATOM 1229 C CA . MET A 1 155 ? 23.848 -0.253 -12.434 1.00 53.03 155 MET A CA 1
ATOM 1230 C C . MET A 1 155 ? 23.153 -0.322 -13.799 1.00 53.03 155 MET A C 1
ATOM 1232 O O . MET A 1 155 ? 23.537 0.408 -14.709 1.00 53.03 155 MET A O 1
ATOM 1236 N N . GLY A 1 156 ? 22.105 -1.141 -13.939 1.00 50.69 156 GLY A N 1
ATOM 1237 C CA . GLY A 1 156 ? 21.295 -1.234 -15.158 1.00 50.69 156 GLY A CA 1
ATOM 1238 C C . GLY A 1 156 ? 20.455 0.020 -15.433 1.00 50.69 156 GLY A C 1
ATOM 1239 O O . GLY A 1 156 ? 20.218 0.363 -16.590 1.00 50.69 156 GLY A O 1
ATOM 1240 N N . GLY A 1 157 ? 20.058 0.745 -14.382 1.00 47.81 157 GLY A N 1
ATOM 1241 C CA . GLY A 1 157 ? 19.377 2.040 -14.467 1.00 47.81 157 GLY A CA 1
ATOM 1242 C C . GLY A 1 157 ? 20.310 3.244 -14.662 1.00 47.81 157 GLY A C 1
ATOM 1243 O O . GLY A 1 157 ? 19.846 4.330 -15.005 1.00 47.81 157 GLY A O 1
ATOM 1244 N N . GLY A 1 158 ? 21.625 3.071 -14.498 1.00 44.03 158 GLY A N 1
ATOM 1245 C CA . GLY A 1 158 ? 22.621 4.152 -14.468 1.00 44.03 158 GLY A CA 1
ATOM 1246 C C . GLY A 1 158 ? 23.007 4.766 -15.821 1.00 44.03 158 GLY A C 1
ATOM 1247 O O . GLY A 1 158 ? 23.965 5.528 -15.890 1.00 44.03 158 GLY A O 1
ATOM 1248 N N . GLY A 1 159 ? 22.295 4.443 -16.905 1.00 44.19 159 GLY A N 1
ATOM 1249 C CA . GLY A 1 159 ? 22.707 4.766 -18.277 1.00 44.19 159 GLY A CA 1
ATOM 1250 C C . GLY A 1 159 ? 21.763 5.650 -19.094 1.00 44.19 159 GLY A C 1
ATOM 1251 O O . GLY A 1 159 ? 21.945 5.737 -20.306 1.00 44.19 159 GLY A O 1
ATOM 1252 N N . LYS A 1 160 ? 20.744 6.292 -18.505 1.00 43.97 160 LYS A N 1
ATOM 1253 C CA . LYS A 1 160 ? 19.887 7.246 -19.236 1.00 43.97 160 LYS A CA 1
ATOM 1254 C C . LYS A 1 160 ? 19.595 8.487 -18.407 1.00 43.97 160 LYS A C 1
ATOM 1256 O O . LYS A 1 160 ? 18.611 8.565 -17.681 1.00 43.97 160 LYS A O 1
ATOM 1261 N N . GLY A 1 161 ? 20.440 9.498 -18.592 1.00 40.91 161 GLY A N 1
ATOM 1262 C CA . GLY A 1 161 ? 20.117 10.864 -18.210 1.00 40.91 161 GLY A CA 1
ATOM 1263 C C . GLY A 1 161 ? 18.800 11.311 -18.849 1.00 40.91 161 GLY A C 1
ATOM 1264 O O . GLY A 1 161 ? 18.617 11.194 -20.059 1.00 40.91 161 GLY A O 1
ATOM 1265 N N . ASN A 1 162 ? 17.889 11.796 -18.008 1.00 41.78 162 ASN A N 1
ATOM 1266 C CA . ASN A 1 162 ? 16.887 12.833 -18.265 1.00 41.78 162 ASN A CA 1
ATOM 1267 C C . ASN A 1 162 ? 16.136 12.855 -19.615 1.00 41.78 162 ASN A C 1
ATOM 1269 O O . ASN A 1 162 ? 15.688 13.907 -20.067 1.00 41.78 162 ASN A O 1
ATOM 1273 N N . LYS A 1 163 ? 15.909 11.706 -20.249 1.00 41.78 163 LYS A N 1
ATOM 1274 C CA . LYS A 1 163 ? 14.831 11.556 -21.228 1.00 41.78 163 LYS A CA 1
ATOM 1275 C C . LYS A 1 163 ? 13.686 10.874 -20.511 1.00 41.78 163 LYS A C 1
ATOM 1277 O O . LYS A 1 163 ? 13.747 9.669 -20.290 1.00 41.78 163 LYS A O 1
ATOM 1282 N N . LYS A 1 164 ? 12.657 11.659 -20.160 1.00 38.34 164 LYS A N 1
ATOM 1283 C CA . LYS A 1 164 ? 11.334 11.146 -19.784 1.00 38.34 164 LYS A CA 1
ATOM 1284 C C . LYS A 1 164 ? 10.969 10.066 -20.796 1.00 38.34 164 LYS A C 1
ATOM 1286 O O . LYS A 1 164 ? 10.667 10.375 -21.950 1.00 38.34 164 LYS A O 1
ATOM 1291 N N . VAL A 1 165 ? 11.068 8.808 -20.383 1.00 42.38 165 VAL A N 1
ATOM 1292 C CA . VAL A 1 165 ? 10.515 7.698 -21.142 1.00 42.38 165 VAL A CA 1
ATOM 1293 C C . VAL A 1 165 ? 9.029 8.017 -21.208 1.00 42.38 165 VAL A C 1
ATOM 1295 O O . VAL A 1 165 ? 8.360 8.066 -20.178 1.00 42.38 165 VAL A O 1
ATOM 1298 N N . LYS A 1 166 ? 8.519 8.338 -22.401 1.00 37.16 166 LYS A N 1
ATOM 1299 C CA . LYS A 1 166 ? 7.078 8.322 -22.661 1.00 37.16 166 LYS A CA 1
ATOM 1300 C C . LYS A 1 166 ? 6.656 6.855 -22.586 1.00 37.16 166 LYS A C 1
ATOM 1302 O O . LYS A 1 166 ? 6.552 6.186 -23.605 1.00 37.16 166 LYS A O 1
ATOM 1307 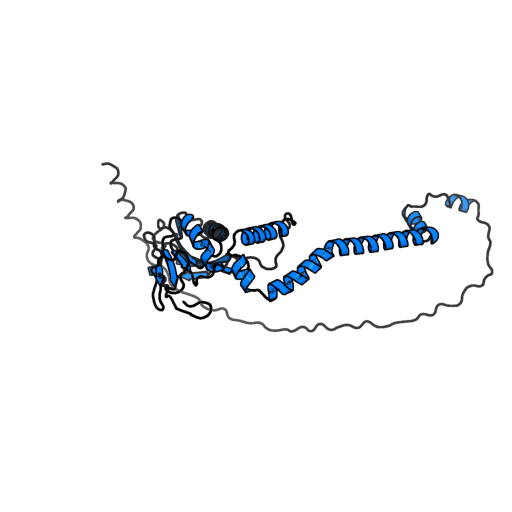N N . GLY A 1 167 ? 6.540 6.345 -21.364 1.00 33.53 167 GLY A N 1
ATOM 1308 C CA . GLY A 1 167 ? 5.895 5.077 -21.083 1.00 33.53 167 GLY A CA 1
ATOM 1309 C C . GLY A 1 167 ? 4.427 5.196 -21.467 1.00 33.53 167 GLY A C 1
ATOM 1310 O O . GLY A 1 167 ? 3.799 6.233 -21.251 1.00 33.53 167 GLY A O 1
ATOM 1311 N N . HIS A 1 168 ? 3.900 4.144 -22.081 1.00 37.12 168 HIS A N 1
ATOM 1312 C CA . HIS A 1 168 ? 2.511 4.051 -22.530 1.00 37.12 168 HIS A CA 1
ATOM 1313 C C . HIS A 1 168 ? 1.503 3.885 -21.377 1.00 37.12 168 HIS A C 1
ATOM 1315 O O . HIS A 1 168 ? 0.302 3.832 -21.611 1.00 37.12 168 HIS A O 1
ATOM 1321 N N . SER A 1 169 ? 1.981 3.873 -20.136 1.00 41.88 169 SER A N 1
ATOM 1322 C CA . SER A 1 169 ? 1.209 3.871 -18.902 1.00 41.88 169 SER A CA 1
ATOM 1323 C C . SER A 1 169 ? 1.559 5.136 -18.115 1.00 41.88 169 SER A C 1
ATOM 1325 O O . SER A 1 169 ? 2.641 5.268 -17.549 1.00 41.88 169 SER A O 1
ATOM 1327 N N . ARG A 1 170 ? 0.652 6.116 -18.112 1.00 38.44 170 ARG A N 1
ATOM 1328 C CA . ARG A 1 170 ? 0.647 7.143 -17.065 1.00 38.44 170 ARG A CA 1
ATOM 1329 C C . ARG A 1 170 ? 0.015 6.506 -15.836 1.00 38.44 170 ARG A C 1
ATOM 1331 O O . ARG A 1 170 ? -1.074 5.952 -15.964 1.00 38.44 170 ARG A O 1
ATOM 1338 N N . THR A 1 171 ? 0.651 6.630 -14.675 1.00 48.78 171 THR A N 1
ATOM 1339 C CA . THR A 1 171 ? -0.046 6.520 -13.392 1.00 48.78 171 THR A CA 1
ATOM 1340 C C . THR A 1 171 ? -1.142 7.578 -13.421 1.00 48.78 171 THR A C 1
ATOM 1342 O O . THR A 1 171 ? -0.870 8.776 -13.362 1.00 48.78 171 THR A O 1
ATOM 1345 N N . ILE A 1 172 ? -2.373 7.161 -13.703 1.00 53.12 172 ILE A N 1
ATOM 1346 C CA . ILE A 1 172 ? -3.529 8.018 -13.485 1.00 53.12 172 ILE A CA 1
ATOM 1347 C C . ILE A 1 172 ? -3.775 7.898 -11.994 1.00 53.12 172 ILE A C 1
ATOM 1349 O O . ILE A 1 172 ? -4.064 6.802 -11.521 1.00 53.12 172 ILE A O 1
ATOM 1353 N N . GLU A 1 173 ? -3.629 8.999 -11.268 1.00 63.81 173 GLU A N 1
ATOM 1354 C CA . GLU A 1 173 ? -4.065 9.066 -9.880 1.00 63.81 173 GLU A CA 1
ATOM 1355 C C . GLU A 1 173 ? -5.580 8.868 -9.865 1.00 63.81 173 GLU A C 1
ATOM 1357 O O . GLU A 1 173 ? -6.370 9.745 -10.229 1.00 63.81 173 GLU A O 1
ATOM 1362 N N . GLN A 1 174 ? -5.985 7.642 -9.562 1.00 79.25 174 GLN A N 1
ATOM 1363 C CA . GLN A 1 174 ? -7.381 7.273 -9.465 1.00 79.25 174 GLN A CA 1
ATOM 1364 C C . GLN A 1 174 ? -7.823 7.501 -8.028 1.00 79.25 174 GLN A C 1
ATOM 1366 O O . GLN A 1 174 ? -7.222 6.995 -7.089 1.00 79.25 174 GLN A O 1
ATOM 1371 N N . ARG A 1 175 ? -8.905 8.255 -7.861 1.00 89.69 175 ARG A N 1
ATOM 1372 C CA . ARG A 1 175 ? -9.548 8.451 -6.567 1.00 89.69 175 ARG A CA 1
ATOM 1373 C C . ARG A 1 175 ? -10.976 7.956 -6.661 1.00 89.69 175 ARG A C 1
ATOM 1375 O O . ARG A 1 175 ? -11.791 8.531 -7.382 1.00 89.69 175 ARG A O 1
ATOM 1382 N N . PHE A 1 176 ? -11.288 6.922 -5.896 1.00 91.56 176 PHE A N 1
ATOM 1383 C CA . PHE A 1 176 ? -12.639 6.384 -5.798 1.00 91.56 176 PHE A CA 1
ATOM 1384 C C . PHE A 1 176 ? -13.338 6.965 -4.577 1.00 91.56 176 PHE A C 1
ATOM 1386 O O . PHE A 1 176 ? -12.717 7.162 -3.535 1.00 91.56 176 PHE A O 1
ATOM 1393 N N . GLN A 1 177 ? -14.628 7.258 -4.696 1.00 93.56 177 GLN A N 1
ATOM 1394 C CA . GLN A 1 177 ? -15.446 7.738 -3.587 1.00 93.56 177 GLN A CA 1
ATOM 1395 C C . GLN A 1 177 ? -16.319 6.588 -3.080 1.00 93.56 177 GLN A C 1
ATOM 1397 O O . GLN A 1 177 ? -17.145 6.077 -3.831 1.00 93.56 177 GLN A O 1
ATOM 1402 N N . LEU A 1 178 ? -16.133 6.195 -1.818 1.00 92.12 178 LEU A N 1
ATOM 1403 C CA . LEU A 1 178 ? -16.937 5.158 -1.155 1.00 92.12 178 LEU A CA 1
ATOM 1404 C C . LEU A 1 178 ? -18.146 5.775 -0.454 1.00 92.12 178 LEU A C 1
ATOM 1406 O O . LEU A 1 178 ? -19.275 5.337 -0.648 1.00 92.12 178 LEU A O 1
ATOM 1410 N N . ALA A 1 179 ? -17.906 6.830 0.325 1.00 92.19 179 ALA A N 1
ATOM 1411 C CA . ALA A 1 179 ? -18.949 7.593 0.995 1.00 92.19 179 ALA A CA 1
ATOM 1412 C C . ALA A 1 179 ? -18.863 9.056 0.536 1.00 92.19 179 ALA A C 1
ATOM 1414 O O . ALA A 1 179 ? -17.815 9.687 0.731 1.00 92.19 179 ALA A O 1
ATOM 1415 N N . PRO A 1 180 ? -19.924 9.618 -0.074 1.00 90.81 180 PRO A N 1
ATOM 1416 C CA . PRO A 1 180 ? -19.908 10.976 -0.602 1.00 90.81 180 PRO A CA 1
ATOM 1417 C C . PRO A 1 180 ? -19.418 12.009 0.411 1.00 90.81 180 PRO A C 1
ATOM 1419 O O . PRO A 1 180 ? -19.935 12.112 1.520 1.00 90.81 180 PRO A O 1
ATOM 1422 N N . GLY A 1 181 ? -18.391 12.771 0.033 1.00 90.69 181 GLY A N 1
ATOM 1423 C CA . GLY A 1 181 ? -17.808 13.808 0.887 1.00 90.69 181 GLY A CA 1
ATOM 1424 C C . GLY A 1 181 ? -17.021 13.301 2.102 1.00 90.69 181 GLY A C 1
ATOM 1425 O O . GLY A 1 181 ? -16.444 14.128 2.800 1.00 90.69 181 GLY A O 1
ATOM 1426 N N . ARG A 1 182 ? -16.967 11.986 2.351 1.00 94.12 182 ARG A N 1
ATOM 1427 C CA . ARG A 1 182 ? -16.379 11.400 3.565 1.00 94.12 182 ARG A CA 1
ATOM 1428 C C . ARG A 1 182 ? -15.240 10.440 3.252 1.00 94.12 182 ARG A C 1
ATOM 1430 O O . ARG A 1 182 ? -14.118 10.736 3.634 1.00 94.12 182 ARG A O 1
ATOM 1437 N N . VAL A 1 183 ? -15.489 9.344 2.535 1.00 96.94 183 VAL A N 1
ATOM 1438 C CA . VAL A 1 183 ? -14.508 8.255 2.378 1.00 96.94 183 VAL A CA 1
ATOM 1439 C C . VAL A 1 183 ? -14.040 8.127 0.936 1.00 96.94 183 VAL A C 1
ATOM 1441 O O . VAL A 1 183 ? -14.856 8.058 0.012 1.00 96.94 183 VAL A O 1
ATOM 1444 N N . TYR A 1 184 ? -12.723 8.060 0.758 1.00 97.44 184 TYR A N 1
ATOM 1445 C CA . TYR A 1 184 ? -12.061 7.943 -0.536 1.00 97.44 184 TYR A CA 1
ATOM 1446 C C . TYR A 1 184 ? -11.001 6.849 -0.524 1.00 97.44 184 TYR A C 1
ATOM 1448 O O . TYR A 1 184 ? -10.386 6.611 0.508 1.00 97.44 184 TYR A O 1
ATOM 1456 N N . VAL A 1 185 ? -10.761 6.228 -1.676 1.00 97.56 185 VAL A N 1
ATOM 1457 C CA . VAL A 1 185 ? -9.729 5.203 -1.863 1.00 97.56 185 VAL A CA 1
ATOM 1458 C C . VAL A 1 185 ? -8.779 5.639 -2.968 1.00 97.56 185 VAL A C 1
ATOM 1460 O O . VAL A 1 185 ? -9.227 6.038 -4.046 1.00 97.56 185 VAL A O 1
ATOM 1463 N N . HIS A 1 186 ? -7.484 5.544 -2.685 1.00 96.81 186 HIS A N 1
ATOM 1464 C CA . HIS A 1 186 ? -6.382 5.856 -3.589 1.00 96.81 186 HIS A CA 1
ATOM 1465 C C . HIS A 1 186 ? -5.529 4.602 -3.802 1.00 96.81 186 HIS A C 1
ATOM 1467 O O . HIS A 1 186 ? -4.950 4.108 -2.833 1.00 96.81 186 HIS A O 1
ATOM 1473 N N . PRO A 1 187 ? -5.447 4.057 -5.026 1.00 95.69 187 PRO A N 1
ATOM 1474 C CA . PRO A 1 187 ? -4.472 3.029 -5.363 1.00 95.69 187 PRO A CA 1
ATOM 1475 C C . PRO A 1 187 ? -3.065 3.621 -5.351 1.00 95.69 187 PRO A C 1
ATOM 1477 O O . PRO A 1 187 ? -2.828 4.670 -5.948 1.00 95.69 187 PRO A O 1
ATOM 1480 N N . ILE A 1 188 ? -2.136 2.922 -4.709 1.00 94.25 188 ILE A N 1
ATOM 1481 C CA . ILE A 1 188 ? -0.729 3.302 -4.608 1.00 94.25 188 ILE A CA 1
ATOM 1482 C C . ILE A 1 188 ? 0.093 2.206 -5.289 1.00 94.25 188 ILE A C 1
ATOM 1484 O O . ILE A 1 188 ? 0.171 1.091 -4.767 1.00 94.25 188 ILE A O 1
ATOM 1488 N N . PRO A 1 189 ? 0.681 2.483 -6.466 1.00 92.50 189 PRO A N 1
ATOM 1489 C CA . PRO A 1 189 ? 1.592 1.551 -7.114 1.00 92.50 189 PRO A CA 1
ATOM 1490 C C . PRO A 1 189 ? 2.787 1.247 -6.210 1.00 92.50 189 PRO A C 1
ATOM 1492 O O . PRO A 1 189 ? 3.386 2.153 -5.634 1.00 92.50 189 PRO A O 1
ATOM 1495 N N . GLN A 1 190 ? 3.150 -0.026 -6.112 1.00 91.25 190 GLN A N 1
ATOM 1496 C CA . GLN A 1 190 ? 4.288 -0.499 -5.336 1.00 91.25 190 GLN A CA 1
ATOM 1497 C C . GLN A 1 190 ? 5.116 -1.479 -6.166 1.00 91.25 190 GLN A C 1
ATOM 1499 O O . GLN A 1 190 ? 4.586 -2.231 -6.983 1.00 91.25 190 GLN A O 1
ATOM 1504 N N . LEU A 1 191 ? 6.424 -1.515 -5.907 1.00 89.81 191 LEU A N 1
ATOM 1505 C CA . LEU A 1 191 ? 7.346 -2.471 -6.524 1.00 89.81 191 LEU A CA 1
ATOM 1506 C C . LEU A 1 191 ? 7.236 -2.471 -8.067 1.00 89.81 191 LEU A C 1
ATOM 1508 O O . LEU A 1 191 ? 7.465 -1.433 -8.687 1.00 89.81 191 LEU A O 1
ATOM 1512 N N . LEU A 1 192 ? 6.956 -3.620 -8.694 1.00 86.88 192 LEU A N 1
ATOM 1513 C CA . LEU A 1 192 ? 6.843 -3.746 -10.154 1.00 86.88 192 LEU A CA 1
ATOM 1514 C C . LEU A 1 192 ? 5.386 -3.733 -10.632 1.00 86.88 192 LEU A C 1
ATOM 1516 O O . LEU A 1 192 ? 5.070 -3.057 -11.611 1.00 86.88 192 LEU A O 1
ATOM 1520 N N . ASP A 1 193 ? 4.526 -4.493 -9.962 1.00 89.38 193 ASP A N 1
ATOM 1521 C CA . ASP A 1 193 ? 3.129 -4.731 -10.333 1.00 89.38 193 ASP A CA 1
ATOM 1522 C C . ASP A 1 193 ? 2.188 -4.849 -9.119 1.00 89.38 193 ASP A C 1
ATOM 1524 O O . ASP A 1 193 ? 0.998 -5.127 -9.284 1.00 89.38 193 ASP A O 1
ATOM 1528 N N . ASN A 1 194 ? 2.686 -4.586 -7.906 1.00 93.56 194 ASN A N 1
ATOM 1529 C CA . ASN A 1 194 ? 1.870 -4.557 -6.699 1.00 93.56 194 ASN A CA 1
ATOM 1530 C C . ASN A 1 194 ? 1.086 -3.239 -6.607 1.00 93.56 194 ASN A C 1
ATOM 1532 O O . ASN A 1 194 ? 1.511 -2.180 -7.078 1.00 93.56 194 ASN A O 1
ATOM 1536 N N . ILE A 1 195 ? -0.078 -3.302 -5.965 1.00 95.31 195 ILE A N 1
ATOM 1537 C CA . ILE A 1 195 ? -0.922 -2.139 -5.696 1.00 95.31 195 ILE A CA 1
ATOM 1538 C C . ILE A 1 195 ? -1.338 -2.204 -4.231 1.00 95.31 195 ILE A C 1
ATOM 1540 O O . ILE A 1 195 ? -2.068 -3.112 -3.835 1.00 95.31 195 ILE A O 1
ATOM 1544 N N . GLY A 1 196 ? -0.882 -1.228 -3.451 1.00 95.94 196 GLY A N 1
ATOM 1545 C CA . GLY A 1 196 ? -1.435 -0.931 -2.136 1.00 95.94 196 GLY A CA 1
ATOM 1546 C C . GLY A 1 196 ? -2.633 0.009 -2.257 1.00 95.94 196 GLY A C 1
ATOM 1547 O O . GLY A 1 196 ? -2.876 0.606 -3.310 1.00 95.94 196 GLY A O 1
ATOM 1548 N N . TYR A 1 197 ? -3.385 0.183 -1.175 1.00 97.88 197 TYR A N 1
ATOM 1549 C CA . TYR A 1 197 ? -4.521 1.110 -1.164 1.00 97.88 197 TYR A CA 1
ATOM 1550 C C . TYR A 1 197 ? -4.497 1.994 0.071 1.00 97.88 197 TYR A C 1
ATOM 1552 O O . TYR A 1 197 ? -4.389 1.508 1.190 1.00 97.88 197 TYR A O 1
ATOM 1560 N N . LEU A 1 198 ? -4.671 3.296 -0.126 1.00 98.06 198 LEU A N 1
ATOM 1561 C CA . LEU A 1 198 ? -4.898 4.253 0.948 1.00 98.06 198 LEU A CA 1
ATOM 1562 C C . LEU A 1 198 ? -6.380 4.618 0.996 1.00 98.06 198 LEU A C 1
ATOM 1564 O O . LEU A 1 198 ? -6.911 5.256 0.084 1.00 98.06 198 LEU A O 1
ATOM 1568 N N . ILE A 1 199 ? -7.043 4.232 2.079 1.00 98.25 199 ILE A N 1
ATOM 1569 C CA . ILE A 1 199 ? -8.415 4.627 2.387 1.00 98.25 199 ILE A CA 1
ATOM 1570 C C . ILE A 1 199 ? -8.361 5.835 3.315 1.00 98.25 199 ILE A C 1
ATOM 1572 O O . ILE A 1 199 ? -7.721 5.795 4.359 1.00 98.25 199 ILE A O 1
ATOM 1576 N N . VAL A 1 200 ? -9.047 6.912 2.951 1.00 97.62 200 VAL A N 1
ATOM 1577 C CA . VAL A 1 200 ? -9.036 8.184 3.678 1.00 97.62 200 VAL A CA 1
ATOM 1578 C C . VAL A 1 200 ? -10.455 8.562 4.074 1.00 97.62 200 VAL A C 1
ATOM 1580 O O . VAL A 1 200 ? -11.331 8.614 3.210 1.00 97.62 200 VAL A O 1
ATOM 1583 N N . CYS A 1 201 ? -10.673 8.894 5.348 1.00 97.50 201 CYS A N 1
ATOM 1584 C CA . CYS A 1 201 ? -11.919 9.471 5.846 1.00 97.50 201 CYS A CA 1
ATOM 1585 C C . CYS A 1 201 ? -11.720 10.934 6.250 1.00 97.50 201 CYS A C 1
ATOM 1587 O O . CYS A 1 201 ? -10.962 11.263 7.167 1.00 97.50 201 CYS A O 1
ATOM 1589 N N . LEU A 1 202 ? -12.439 11.817 5.564 1.00 96.25 202 LEU A N 1
ATOM 1590 C CA . LEU A 1 202 ? -12.519 13.233 5.876 1.00 96.25 202 LEU A CA 1
ATOM 1591 C C . LEU A 1 202 ? -13.467 13.487 7.052 1.00 96.25 202 LEU A C 1
ATOM 1593 O O . LEU A 1 202 ? -14.513 12.827 7.152 1.00 96.25 202 LEU A O 1
ATOM 1597 N N . PRO A 1 203 ? -13.155 14.494 7.886 1.00 95.25 203 PRO A N 1
ATOM 1598 C CA . PRO A 1 203 ? -14.037 14.897 8.962 1.00 95.25 203 PRO A CA 1
ATOM 1599 C C . PRO A 1 203 ? -15.388 15.379 8.418 1.00 95.25 203 PRO A C 1
ATOM 1601 O O . PRO A 1 203 ? -15.474 15.877 7.287 1.00 95.25 203 PRO A O 1
ATOM 1604 N N . PRO A 1 204 ? -16.468 15.246 9.206 1.00 92.56 204 PRO A N 1
ATOM 1605 C CA . PRO A 1 204 ? -17.766 15.762 8.805 1.00 92.56 204 PRO A CA 1
ATOM 1606 C C . PRO A 1 204 ? -17.694 17.285 8.579 1.00 92.56 204 PRO A C 1
ATOM 1608 O O . PRO A 1 204 ? -16.915 17.968 9.243 1.00 92.56 204 PRO A O 1
ATOM 1611 N N . PRO A 1 205 ? -18.535 17.868 7.700 1.00 86.50 205 PRO A N 1
ATOM 1612 C CA . PRO A 1 205 ? -18.497 19.306 7.404 1.00 86.50 205 PRO A CA 1
ATOM 1613 C C . PRO A 1 205 ? -18.688 20.214 8.629 1.00 86.50 205 PRO A C 1
ATOM 1615 O O . PRO A 1 205 ? -18.262 21.370 8.617 1.00 86.50 205 PRO A O 1
ATOM 1618 N N . SER A 1 206 ? -19.335 19.695 9.676 1.00 84.19 206 SER A N 1
ATOM 1619 C CA . SER A 1 206 ? -19.506 20.355 10.972 1.00 84.19 206 SER A CA 1
ATOM 1620 C C . SER A 1 206 ? -18.199 20.490 11.759 1.00 84.19 206 SER A C 1
ATOM 1622 O O . SER A 1 206 ? -18.094 21.394 12.585 1.00 84.19 206 SER A O 1
ATOM 1624 N N . SER A 1 207 ? -17.202 19.648 11.475 1.00 81.50 207 SER A N 1
ATOM 1625 C CA . SER A 1 207 ? -15.956 19.541 12.225 1.00 81.50 207 SER A CA 1
ATOM 1626 C C . SER A 1 207 ? -14.742 19.880 11.369 1.00 81.50 207 SER A C 1
ATOM 1628 O O . SER A 1 207 ? -14.112 19.027 10.753 1.00 81.50 207 SER A O 1
ATOM 1630 N N . LYS A 1 208 ? -14.370 21.160 11.324 1.00 71.88 208 LYS A N 1
ATOM 1631 C CA . LYS A 1 208 ? -13.164 21.583 10.586 1.00 71.88 208 LYS A CA 1
ATOM 1632 C C . LYS A 1 208 ? -11.853 21.306 11.327 1.00 71.88 208 LYS A C 1
ATOM 1634 O O . LYS A 1 208 ? -10.797 21.429 10.719 1.00 71.88 208 LYS A O 1
ATOM 1639 N N . CYS A 1 209 ? -11.913 20.976 12.618 1.00 80.25 209 CYS A N 1
ATOM 1640 C CA . CYS A 1 209 ? -10.722 20.821 13.458 1.00 80.25 209 CYS A CA 1
ATOM 1641 C C . CYS A 1 209 ? -10.253 19.368 13.607 1.00 80.25 209 CYS A C 1
ATOM 1643 O O . CYS A 1 209 ? -9.122 19.155 14.038 1.00 80.25 209 CYS A O 1
ATOM 1645 N N . SER A 1 210 ? -11.093 18.385 13.272 1.00 90.62 210 SER A N 1
ATOM 1646 C CA . SER A 1 210 ? -10.719 16.971 13.339 1.00 90.62 210 SER A CA 1
ATOM 1647 C C . SER A 1 210 ? -9.678 16.606 12.285 1.00 90.62 210 SER A C 1
ATOM 1649 O O . SER A 1 210 ? -9.718 17.107 11.156 1.00 90.62 210 SER A O 1
ATOM 1651 N N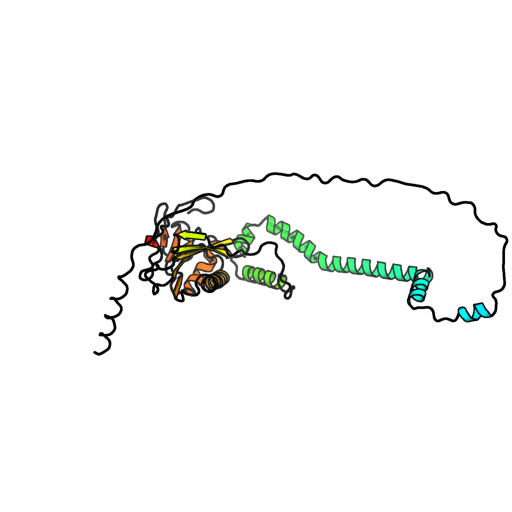 . ALA A 1 211 ? -8.758 15.713 12.653 1.00 94.81 211 ALA A N 1
ATOM 1652 C CA . ALA A 1 211 ? -7.788 15.175 11.714 1.00 94.81 211 ALA A CA 1
ATOM 1653 C C . ALA A 1 211 ? -8.483 14.317 10.651 1.00 94.81 211 ALA A C 1
ATOM 1655 O O . ALA A 1 211 ? -9.522 13.695 10.891 1.00 94.81 211 ALA A O 1
ATOM 1656 N N . VAL A 1 212 ? -7.893 14.285 9.463 1.00 96.56 212 VAL A N 1
ATOM 1657 C CA . VAL A 1 212 ? -8.181 13.257 8.468 1.00 96.56 212 VAL A CA 1
ATOM 1658 C C . VAL A 1 212 ? -7.565 11.961 8.965 1.00 96.56 212 VAL A C 1
ATOM 1660 O O . VAL A 1 212 ? -6.394 11.950 9.333 1.00 96.56 212 VAL A O 1
ATOM 1663 N N . VAL A 1 213 ? -8.344 10.886 8.962 1.00 97.81 213 VAL A N 1
ATOM 1664 C CA . VAL A 1 213 ? -7.879 9.567 9.397 1.00 97.81 213 VAL A CA 1
ATOM 1665 C C . VAL A 1 213 ? -7.785 8.634 8.201 1.00 97.81 213 VAL A C 1
ATOM 1667 O O . VAL A 1 213 ? -8.609 8.711 7.282 1.00 97.81 213 VAL A O 1
ATOM 1670 N N . ALA A 1 214 ? -6.776 7.770 8.192 1.00 98.19 214 ALA A N 1
ATOM 1671 C CA . ALA A 1 214 ? -6.502 6.895 7.066 1.00 98.19 214 ALA A CA 1
ATOM 1672 C C . ALA A 1 214 ? -6.147 5.463 7.479 1.00 98.19 214 ALA A C 1
ATOM 1674 O O . ALA A 1 214 ? -5.633 5.211 8.572 1.00 98.19 214 ALA A O 1
ATOM 1675 N N . ILE A 1 215 ? -6.416 4.548 6.548 1.00 98.56 215 ILE A N 1
ATOM 1676 C CA . ILE A 1 215 ? -6.046 3.136 6.577 1.00 98.56 215 ILE A CA 1
ATOM 1677 C C . ILE A 1 215 ? -5.175 2.866 5.355 1.00 98.56 215 ILE A C 1
ATOM 1679 O O . ILE A 1 215 ? -5.545 3.258 4.246 1.00 98.56 215 ILE A O 1
ATOM 1683 N N . PHE A 1 216 ? -4.062 2.168 5.533 1.00 98.56 216 PHE A N 1
ATOM 1684 C CA . PHE A 1 216 ? -3.255 1.674 4.424 1.00 98.56 216 PHE A CA 1
ATOM 1685 C C . PHE A 1 216 ? -3.417 0.162 4.278 1.00 98.56 216 PHE A C 1
ATOM 1687 O O . PHE A 1 216 ? -3.533 -0.546 5.274 1.00 98.56 216 PHE A O 1
ATOM 1694 N N . ILE A 1 217 ? -3.471 -0.332 3.046 1.00 98.62 217 ILE A N 1
ATOM 1695 C CA . ILE A 1 217 ? -3.631 -1.750 2.719 1.00 98.62 217 ILE A CA 1
ATOM 1696 C C . ILE A 1 217 ? -2.391 -2.205 1.969 1.00 98.62 217 ILE A C 1
ATOM 1698 O O . ILE A 1 217 ? -2.070 -1.606 0.944 1.00 98.62 217 ILE A O 1
ATOM 1702 N N . ASP A 1 218 ? -1.771 -3.273 2.472 1.00 98.38 218 ASP A N 1
ATOM 1703 C CA . ASP A 1 218 ? -0.587 -3.944 1.932 1.00 98.38 218 ASP A CA 1
ATOM 1704 C C . ASP A 1 218 ? 0.597 -2.993 1.665 1.00 98.38 218 ASP A C 1
ATOM 1706 O O . ASP A 1 218 ? 0.675 -2.276 0.670 1.00 98.38 218 ASP A O 1
ATOM 1710 N N . CYS A 1 219 ? 1.571 -2.999 2.576 1.00 97.81 219 CYS A N 1
ATOM 1711 C CA . CYS A 1 219 ? 2.770 -2.175 2.477 1.00 97.81 219 CYS A CA 1
ATOM 1712 C C . CYS A 1 219 ? 3.976 -3.014 2.033 1.00 97.81 219 CYS A C 1
ATOM 1714 O O . CYS A 1 219 ? 4.750 -3.491 2.868 1.00 97.81 219 CYS A O 1
ATOM 1716 N N . GLY A 1 220 ? 4.186 -3.153 0.722 1.00 95.62 220 GLY A N 1
ATOM 1717 C CA . GLY A 1 220 ? 5.364 -3.827 0.160 1.00 95.62 220 GLY A CA 1
ATOM 1718 C C . GLY A 1 220 ? 6.665 -3.020 0.260 1.00 95.62 220 GLY A C 1
ATOM 1719 O O . GLY A 1 220 ? 7.730 -3.583 0.508 1.00 95.62 220 GLY A O 1
ATOM 1720 N N . ASP A 1 221 ? 6.591 -1.693 0.124 1.00 94.69 221 ASP A N 1
ATOM 1721 C CA . ASP A 1 221 ? 7.736 -0.777 0.242 1.00 94.69 221 ASP A CA 1
ATOM 1722 C C . ASP A 1 221 ? 7.318 0.501 0.969 1.00 94.69 221 ASP A C 1
ATOM 1724 O O . ASP A 1 221 ? 6.515 1.285 0.460 1.00 94.69 221 ASP A O 1
ATOM 1728 N N . ALA A 1 222 ? 7.854 0.716 2.170 1.00 95.75 222 ALA A N 1
ATOM 1729 C CA . ALA A 1 222 ? 7.486 1.862 2.991 1.00 95.75 222 ALA A CA 1
ATOM 1730 C C . ALA A 1 222 ? 7.977 3.195 2.414 1.00 95.75 222 ALA A C 1
ATOM 1732 O O . ALA A 1 222 ? 7.255 4.177 2.520 1.00 95.75 222 ALA A O 1
ATOM 1733 N N . ASN A 1 223 ? 9.161 3.252 1.793 1.00 93.62 223 ASN A N 1
ATOM 1734 C CA . ASN A 1 223 ? 9.728 4.536 1.355 1.00 93.62 223 ASN A CA 1
ATOM 1735 C C . ASN A 1 223 ? 8.883 5.146 0.236 1.00 93.62 223 ASN A C 1
ATOM 1737 O O . ASN A 1 223 ? 8.480 6.305 0.316 1.00 93.62 223 ASN A O 1
ATOM 1741 N N . GLU A 1 224 ? 8.587 4.337 -0.782 1.00 91.38 224 GLU A N 1
ATOM 1742 C CA . GLU A 1 224 ? 7.757 4.753 -1.912 1.00 91.38 224 GLU A CA 1
ATOM 1743 C C . GLU A 1 224 ? 6.308 4.989 -1.466 1.00 91.38 224 GLU A C 1
ATOM 1745 O O . GLU A 1 224 ? 5.701 5.987 -1.850 1.00 91.38 224 GLU A O 1
ATOM 1750 N N . SER A 1 225 ? 5.771 4.146 -0.573 1.00 94.94 225 SER A N 1
ATOM 1751 C CA . SER A 1 225 ? 4.410 4.338 -0.048 1.00 94.94 225 SER A CA 1
ATOM 1752 C C . SER A 1 225 ? 4.270 5.643 0.734 1.00 94.94 225 SER A C 1
ATOM 1754 O O . SER A 1 225 ? 3.298 6.362 0.539 1.00 94.94 225 SER A O 1
ATOM 1756 N N . ILE A 1 226 ? 5.232 5.989 1.592 1.00 96.00 226 ILE A N 1
ATOM 1757 C CA . ILE A 1 226 ? 5.206 7.234 2.375 1.00 96.00 226 ILE A CA 1
ATOM 1758 C C . ILE A 1 226 ? 5.371 8.452 1.465 1.00 96.00 226 ILE A C 1
ATOM 1760 O O . ILE A 1 226 ? 4.688 9.460 1.657 1.00 96.00 226 ILE A O 1
ATOM 1764 N N . ALA A 1 227 ? 6.245 8.375 0.458 1.00 95.00 227 ALA A N 1
ATOM 1765 C CA . ALA A 1 227 ? 6.379 9.436 -0.535 1.00 95.00 227 ALA A CA 1
ATOM 1766 C C . ALA A 1 227 ? 5.045 9.690 -1.259 1.00 95.00 227 ALA A C 1
ATOM 1768 O O . ALA A 1 227 ? 4.610 10.839 -1.357 1.00 95.00 227 ALA A O 1
ATOM 1769 N N . GLU A 1 228 ? 4.358 8.626 -1.676 1.00 94.19 228 GLU A N 1
ATOM 1770 C CA . GLU A 1 228 ? 3.075 8.728 -2.370 1.00 94.19 228 GLU A CA 1
ATOM 1771 C C . GLU A 1 228 ? 1.934 9.179 -1.443 1.00 94.19 228 GLU A C 1
ATOM 1773 O O . GLU A 1 228 ? 1.130 10.029 -1.819 1.00 94.19 228 GLU A O 1
ATOM 1778 N N . ILE A 1 229 ? 1.879 8.697 -0.196 1.00 95.56 229 ILE A N 1
ATOM 1779 C CA . ILE A 1 229 ? 0.903 9.158 0.808 1.00 95.56 229 ILE A CA 1
ATOM 1780 C C . ILE A 1 229 ? 1.052 10.666 1.047 1.00 95.56 229 ILE A C 1
ATOM 1782 O O . ILE A 1 229 ? 0.053 11.391 1.082 1.00 95.56 229 ILE A O 1
ATOM 1786 N N . ASN A 1 230 ? 2.287 11.161 1.167 1.00 95.12 230 ASN A N 1
ATOM 1787 C CA . ASN A 1 230 ? 2.552 12.592 1.308 1.00 95.12 230 ASN A CA 1
ATOM 1788 C C . ASN A 1 230 ? 2.142 13.371 0.055 1.00 95.12 230 ASN A C 1
ATOM 1790 O O . ASN A 1 230 ? 1.506 14.420 0.172 1.00 95.12 230 ASN A O 1
ATOM 1794 N N . HIS A 1 231 ? 2.414 12.834 -1.135 1.00 93.31 231 HIS A N 1
ATOM 1795 C CA . HIS A 1 231 ? 1.954 13.435 -2.382 1.00 93.31 231 HIS A CA 1
ATOM 1796 C C . HIS A 1 231 ? 0.421 13.546 -2.435 1.00 93.31 231 HIS A C 1
ATOM 1798 O O . HIS A 1 231 ? -0.124 14.625 -2.679 1.00 93.31 231 HIS A O 1
ATOM 1804 N N . ILE A 1 232 ? -0.291 12.464 -2.106 1.00 94.44 232 ILE A N 1
ATOM 1805 C CA . ILE A 1 232 ? -1.756 12.430 -2.046 1.00 94.44 232 ILE A CA 1
ATOM 1806 C C . ILE A 1 232 ? -2.289 13.449 -1.031 1.00 94.44 232 ILE A C 1
ATOM 1808 O O . ILE A 1 232 ? -3.269 14.148 -1.307 1.00 94.44 232 ILE A O 1
ATOM 1812 N N . ARG A 1 233 ? -1.649 13.565 0.139 1.00 94.44 233 ARG A N 1
ATOM 1813 C CA . ARG A 1 233 ? -1.996 14.557 1.166 1.00 94.44 233 ARG A CA 1
ATOM 1814 C C . ARG A 1 233 ? -1.904 15.981 0.628 1.00 94.44 233 ARG A C 1
ATOM 1816 O O . ARG A 1 233 ? -2.841 16.757 0.813 1.00 94.44 233 ARG A O 1
ATOM 1823 N N . GLU A 1 234 ? -0.814 16.314 -0.050 1.00 93.44 234 GLU A N 1
ATOM 1824 C CA . GLU A 1 234 ? -0.583 17.649 -0.605 1.00 93.44 234 GLU A CA 1
ATOM 1825 C C . GLU A 1 234 ? -1.550 17.984 -1.748 1.00 93.44 234 GLU A C 1
ATOM 1827 O O . GLU A 1 234 ? -2.091 19.090 -1.799 1.00 93.44 234 GLU A O 1
ATOM 1832 N N . VAL A 1 235 ? -1.806 17.029 -2.646 1.00 92.69 235 VAL A N 1
ATOM 1833 C CA . VAL A 1 235 ? -2.623 17.246 -3.849 1.00 92.69 235 VAL A CA 1
ATOM 1834 C C . VAL A 1 235 ? -4.120 17.228 -3.538 1.00 92.69 235 VAL A C 1
ATOM 1836 O O . VAL A 1 235 ? -4.855 18.128 -3.950 1.00 92.69 235 VAL A O 1
ATOM 1839 N N . TYR A 1 236 ? -4.599 16.216 -2.811 1.00 92.75 236 TYR A N 1
ATOM 1840 C CA . TYR A 1 236 ? -6.035 15.995 -2.610 1.00 92.75 236 TYR A CA 1
ATOM 1841 C C . TYR A 1 236 ? -6.574 16.590 -1.316 1.00 92.75 236 TYR A C 1
ATOM 1843 O O . TYR A 1 236 ? -7.778 16.857 -1.227 1.00 92.75 236 TYR A O 1
ATOM 1851 N N . TYR A 1 237 ? -5.709 16.798 -0.322 1.00 93.06 237 TYR A N 1
ATOM 1852 C CA . TYR A 1 237 ? -6.105 17.212 1.021 1.00 93.06 237 TYR A CA 1
ATOM 1853 C C . TYR A 1 237 ? -5.345 18.450 1.546 1.00 93.06 237 TYR A C 1
ATOM 1855 O O . TYR A 1 237 ? -5.065 18.519 2.744 1.00 93.06 237 TYR A O 1
ATOM 1863 N N . PRO A 1 238 ? -5.091 19.495 0.724 1.00 92.50 238 PRO A N 1
ATOM 1864 C CA . PRO A 1 238 ? -4.248 20.634 1.114 1.00 92.50 238 PRO A CA 1
ATOM 1865 C C . PRO A 1 238 ? -4.808 21.450 2.289 1.00 92.50 238 PRO A C 1
ATOM 1867 O O . PRO A 1 238 ? -4.063 22.101 3.015 1.00 92.50 238 PRO A O 1
ATOM 1870 N N . ASN A 1 239 ? -6.127 21.415 2.500 1.00 90.19 239 ASN A N 1
ATOM 1871 C CA . ASN A 1 239 ? -6.800 22.137 3.585 1.00 90.19 239 ASN A CA 1
ATOM 1872 C C . ASN A 1 239 ? -6.883 21.334 4.894 1.00 90.19 239 ASN A C 1
ATOM 1874 O O . ASN A 1 239 ? -7.502 21.793 5.853 1.00 90.19 239 ASN A O 1
ATOM 1878 N N . HIS A 1 240 ? -6.291 20.140 4.933 1.00 89.25 240 HIS A N 1
ATOM 1879 C CA . HIS A 1 240 ? -6.295 19.254 6.089 1.00 89.25 240 HIS A CA 1
ATOM 1880 C C . HIS A 1 240 ? -4.854 19.011 6.558 1.00 89.25 240 HIS A C 1
ATOM 1882 O O . HIS A 1 240 ? -4.252 17.990 6.228 1.00 89.25 240 HIS A O 1
ATOM 1888 N N . PRO A 1 241 ? -4.274 19.949 7.334 1.00 85.94 241 PRO A N 1
ATOM 1889 C CA . PRO A 1 241 ? -2.897 19.827 7.801 1.00 85.94 241 PRO A CA 1
ATOM 1890 C C . PRO A 1 241 ? -2.718 18.686 8.804 1.00 85.94 241 PRO A C 1
ATOM 1892 O O . PRO A 1 241 ? -1.601 18.216 8.962 1.00 85.94 241 PRO A O 1
ATOM 1895 N N . ASN A 1 242 ? -3.788 18.217 9.448 1.00 92.38 242 ASN A N 1
ATOM 1896 C CA . ASN A 1 242 ? -3.757 17.063 10.339 1.00 92.38 242 ASN A CA 1
ATOM 1897 C C . ASN A 1 242 ? -4.244 15.839 9.560 1.00 92.38 242 ASN A C 1
ATOM 1899 O O . ASN A 1 242 ? -5.439 15.715 9.288 1.00 92.38 242 ASN A O 1
ATOM 1903 N N . PHE A 1 243 ? -3.305 14.980 9.175 1.00 96.00 243 PHE A N 1
ATOM 1904 C CA . PHE A 1 243 ? -3.546 13.724 8.474 1.00 96.00 243 PHE A CA 1
ATOM 1905 C C . PHE A 1 243 ? -2.856 12.618 9.265 1.00 96.00 243 PHE A C 1
ATOM 1907 O O . PHE A 1 243 ? -1.655 12.708 9.513 1.00 96.00 243 PHE A O 1
ATOM 1914 N N . GLU A 1 244 ? -3.616 11.612 9.672 1.00 97.25 244 GLU A N 1
ATOM 1915 C CA . GLU A 1 244 ? -3.170 10.546 10.560 1.00 97.25 244 GLU A CA 1
ATOM 1916 C C . GLU A 1 244 ? -3.412 9.197 9.884 1.00 97.25 244 GLU A C 1
ATOM 1918 O O . GLU A 1 244 ? -4.555 8.763 9.719 1.00 97.25 244 GLU A O 1
ATOM 1923 N N . LEU A 1 245 ? -2.331 8.521 9.496 1.00 98.25 245 LEU A N 1
ATOM 1924 C CA . LEU A 1 245 ? -2.396 7.107 9.154 1.00 98.25 245 LEU A CA 1
ATOM 1925 C C . LEU A 1 245 ? -2.435 6.307 10.458 1.00 98.25 245 LEU A C 1
ATOM 1927 O O . LEU A 1 245 ? -1.431 6.254 11.157 1.00 98.25 245 LEU A O 1
ATOM 1931 N N . GLN A 1 246 ? -3.586 5.724 10.798 1.00 98.56 246 GLN A N 1
ATOM 1932 C CA . GLN A 1 246 ? -3.788 5.065 12.099 1.00 98.56 246 GLN A CA 1
ATOM 1933 C C . GLN A 1 246 ? -3.777 3.535 12.019 1.00 98.56 246 GLN A C 1
ATOM 1935 O O . GLN A 1 246 ? -3.445 2.861 12.995 1.00 98.56 246 GLN A O 1
ATOM 1940 N N . THR A 1 247 ? -4.121 2.982 10.853 1.00 98.62 247 THR A N 1
ATOM 1941 C CA . THR A 1 247 ? -4.311 1.540 10.681 1.00 98.62 247 THR A CA 1
ATOM 1942 C C . THR A 1 247 ? -3.641 1.023 9.413 1.00 98.62 247 THR A C 1
ATOM 1944 O O . THR A 1 247 ? -3.700 1.654 8.358 1.00 98.62 247 THR A O 1
ATOM 1947 N N . LEU A 1 248 ? -3.051 -0.165 9.509 1.00 98.62 248 LEU A N 1
ATOM 1948 C CA . LEU A 1 248 ? -2.516 -0.948 8.403 1.00 98.62 248 LEU A CA 1
ATOM 1949 C C . LEU A 1 248 ? -3.266 -2.282 8.324 1.00 98.62 248 LEU A C 1
ATOM 1951 O O . LEU A 1 248 ? -3.377 -2.991 9.322 1.00 98.62 248 LEU A O 1
ATOM 1955 N N . LEU A 1 249 ? -3.772 -2.632 7.145 1.00 98.69 249 LEU A N 1
ATOM 1956 C CA . LEU A 1 249 ? -4.395 -3.926 6.871 1.00 98.69 249 LEU A CA 1
ATOM 1957 C C . LEU A 1 249 ? -3.484 -4.727 5.948 1.00 98.69 249 LEU A C 1
ATOM 1959 O O . LEU A 1 249 ? -3.117 -4.252 4.875 1.00 98.69 249 LEU A O 1
ATOM 1963 N N . CYS A 1 250 ? -3.147 -5.947 6.346 1.00 98.44 250 CYS A N 1
ATOM 1964 C CA . CYS A 1 250 ? -2.399 -6.871 5.506 1.00 98.44 250 CYS A CA 1
ATOM 1965 C C . CYS A 1 250 ? -3.294 -8.029 5.080 1.00 98.44 250 CYS A C 1
ATOM 1967 O O . CYS A 1 250 ? -3.852 -8.734 5.924 1.00 98.44 250 CYS A O 1
ATOM 1969 N N . THR A 1 251 ? -3.394 -8.251 3.773 1.00 98.00 251 THR A N 1
ATOM 1970 C CA . THR A 1 251 ? -4.196 -9.340 3.207 1.00 98.00 251 THR A CA 1
ATOM 1971 C C . THR A 1 251 ? -3.596 -10.704 3.534 1.00 98.00 251 THR A C 1
ATOM 1973 O O . THR A 1 251 ? -4.314 -11.620 3.924 1.00 98.00 251 THR A O 1
ATOM 1976 N N . HIS A 1 252 ? -2.273 -10.839 3.417 1.00 98.06 252 HIS A N 1
ATOM 1977 C CA . HIS A 1 252 ? -1.538 -12.069 3.705 1.00 98.06 252 HIS A CA 1
ATOM 1978 C C . HIS A 1 252 ? -0.057 -11.789 3.998 1.00 98.06 252 HIS A C 1
ATOM 1980 O O . HIS A 1 252 ? 0.408 -10.654 3.917 1.00 98.06 252 HIS A O 1
ATOM 1986 N N . LYS A 1 253 ? 0.706 -12.823 4.371 1.00 97.25 253 LYS A N 1
ATOM 1987 C CA . LYS A 1 253 ? 2.074 -12.671 4.903 1.00 97.25 253 LYS A CA 1
ATOM 1988 C C . LYS A 1 253 ? 3.194 -12.457 3.878 1.00 97.25 253 LYS A C 1
ATOM 1990 O O . LYS A 1 253 ? 4.353 -12.378 4.289 1.00 97.25 253 LYS A O 1
ATOM 1995 N N . HIS A 1 254 ? 2.918 -12.483 2.572 1.00 97.88 254 HIS A N 1
ATOM 1996 C CA . HIS A 1 254 ? 4.001 -12.403 1.591 1.00 97.88 254 HIS A CA 1
ATOM 1997 C C . HIS A 1 254 ? 4.737 -11.063 1.667 1.00 97.88 254 HIS A C 1
ATOM 1999 O O . HIS A 1 254 ? 4.218 -10.041 2.125 1.00 97.88 254 HIS A O 1
ATOM 2005 N N . HIS A 1 255 ? 6.012 -11.103 1.289 1.00 96.12 255 HIS A N 1
ATOM 2006 C CA . HIS A 1 255 ? 6.947 -10.008 1.520 1.00 96.12 255 HIS A CA 1
ATOM 2007 C C . HIS A 1 255 ? 6.557 -8.749 0.736 1.00 96.12 255 HIS A C 1
ATOM 2009 O O . HIS A 1 255 ? 6.613 -7.648 1.267 1.00 96.12 255 HIS A O 1
ATOM 2015 N N . ASP A 1 256 ? 6.103 -8.907 -0.498 1.00 95.06 256 ASP A N 1
ATOM 2016 C CA . ASP A 1 256 ? 5.594 -7.844 -1.365 1.00 95.06 256 ASP A CA 1
ATOM 2017 C C . ASP A 1 256 ? 4.315 -7.159 -0.845 1.00 95.06 256 ASP A C 1
ATOM 2019 O O . ASP A 1 256 ? 3.955 -6.104 -1.354 1.00 95.06 256 ASP A O 1
ATOM 2023 N N . HIS A 1 257 ? 3.696 -7.684 0.220 1.00 97.69 257 HIS A N 1
ATOM 2024 C CA . HIS A 1 257 ? 2.558 -7.074 0.919 1.00 97.69 257 HIS A CA 1
ATOM 2025 C C . HIS A 1 257 ? 2.897 -6.564 2.332 1.00 97.69 257 HIS A C 1
ATOM 2027 O O . HIS A 1 257 ? 2.127 -5.802 2.913 1.00 97.69 257 HIS A O 1
ATOM 2033 N N . THR A 1 258 ? 4.022 -6.993 2.920 1.00 98.00 258 THR A N 1
ATOM 2034 C CA . THR A 1 258 ? 4.287 -6.803 4.365 1.00 98.00 258 THR A CA 1
ATOM 2035 C C . THR A 1 258 ? 5.685 -6.294 4.713 1.00 98.00 258 THR A C 1
ATOM 2037 O O . THR A 1 258 ? 5.962 -5.974 5.874 1.00 98.00 258 THR A O 1
ATOM 2040 N N . ALA A 1 259 ? 6.598 -6.199 3.745 1.00 96.44 259 ALA A N 1
ATOM 2041 C CA . ALA A 1 259 ? 7.985 -5.822 4.008 1.00 96.44 259 ALA A CA 1
ATOM 2042 C C . ALA A 1 259 ? 8.152 -4.391 4.529 1.00 96.44 259 ALA A C 1
ATOM 2044 O O . ALA A 1 259 ? 9.101 -4.110 5.267 1.00 96.44 259 ALA A O 1
ATOM 2045 N N . GLY A 1 260 ? 7.225 -3.497 4.189 1.00 97.44 260 GLY A N 1
ATOM 2046 C CA . GLY A 1 260 ? 7.212 -2.124 4.665 1.00 97.44 260 GLY A CA 1
ATOM 2047 C C . GLY A 1 260 ? 6.601 -1.942 6.057 1.00 97.44 260 GLY A C 1
ATOM 2048 O O . GLY A 1 260 ? 6.850 -0.903 6.663 1.00 97.44 260 GLY A O 1
ATOM 2049 N N . ASN A 1 261 ? 5.899 -2.935 6.623 1.00 98.19 261 ASN A N 1
ATOM 2050 C CA . ASN A 1 261 ? 5.150 -2.796 7.887 1.00 98.19 261 ASN A CA 1
ATOM 2051 C C . ASN A 1 261 ? 5.990 -2.190 9.020 1.00 98.19 261 ASN A C 1
ATOM 2053 O O . ASN A 1 261 ? 5.577 -1.239 9.680 1.00 98.19 261 ASN A O 1
ATOM 2057 N N . ARG A 1 262 ? 7.208 -2.711 9.226 1.00 97.44 262 ARG A N 1
ATOM 2058 C CA . ARG A 1 262 ? 8.111 -2.238 10.288 1.00 97.44 262 ARG A CA 1
ATOM 2059 C C . ARG A 1 262 ? 8.511 -0.778 10.107 1.00 97.44 262 ARG A C 1
ATOM 2061 O O . ARG A 1 262 ? 8.639 -0.046 11.084 1.00 97.44 262 ARG A O 1
ATOM 2068 N N . GLN A 1 263 ? 8.841 -0.409 8.873 1.00 97.62 263 GLN A N 1
ATOM 2069 C CA . GLN A 1 263 ? 9.343 0.921 8.569 1.00 97.62 263 GLN A CA 1
ATOM 2070 C C . GLN A 1 263 ? 8.198 1.933 8.610 1.00 97.62 263 GLN A C 1
ATOM 2072 O O . GLN A 1 263 ? 8.361 2.976 9.230 1.00 97.62 263 GLN A O 1
ATOM 2077 N N . LEU A 1 264 ? 7.030 1.575 8.074 1.00 97.12 264 LEU A N 1
ATOM 2078 C CA . LEU A 1 264 ? 5.826 2.393 8.156 1.00 97.12 264 LEU A CA 1
ATOM 2079 C C . LEU A 1 264 ? 5.435 2.663 9.616 1.00 97.12 264 LEU A C 1
ATOM 2081 O O . LEU A 1 264 ? 5.260 3.814 9.990 1.00 97.12 264 LEU A O 1
ATOM 2085 N N . LEU A 1 265 ? 5.439 1.635 10.477 1.00 96.75 265 LEU A N 1
ATOM 2086 C CA . LEU A 1 265 ? 5.194 1.779 11.922 1.00 96.75 265 LEU A CA 1
ATOM 2087 C C . LEU A 1 265 ? 6.194 2.716 12.621 1.00 96.75 265 LEU A C 1
ATOM 2089 O O . LEU A 1 265 ? 5.879 3.344 13.626 1.00 96.75 265 LEU A O 1
ATOM 2093 N N . LYS A 1 266 ? 7.430 2.792 12.121 1.00 97.25 266 LYS A N 1
ATOM 2094 C CA . LYS A 1 266 ? 8.460 3.679 12.672 1.00 97.25 266 LYS A CA 1
ATOM 2095 C C . LYS A 1 266 ? 8.273 5.130 12.217 1.00 97.25 266 LYS A C 1
ATOM 2097 O O . LYS A 1 266 ? 8.636 6.039 12.960 1.00 97.25 266 LYS A O 1
ATOM 2102 N N . GLU A 1 267 ? 7.808 5.332 10.990 1.00 96.69 267 GLU A N 1
ATOM 2103 C CA . GLU A 1 267 ? 7.757 6.643 10.336 1.00 96.69 267 GLU A CA 1
ATOM 2104 C C . GLU A 1 267 ? 6.408 7.350 10.496 1.00 96.69 267 GLU A C 1
ATOM 2106 O O . GLU A 1 267 ? 6.382 8.575 10.453 1.00 96.69 267 GLU A O 1
ATOM 2111 N N . GLU A 1 268 ? 5.332 6.609 10.770 1.00 96.75 268 GLU A N 1
ATOM 2112 C CA . GLU A 1 268 ? 3.977 7.128 10.977 1.00 96.75 268 GLU A CA 1
ATOM 2113 C C . GLU A 1 268 ? 3.570 7.003 12.456 1.00 96.75 268 GLU A C 1
ATOM 2115 O O . GLU A 1 268 ? 3.118 5.944 12.887 1.00 96.75 268 GLU A O 1
ATOM 2120 N N . PRO A 1 269 ? 3.707 8.063 13.279 1.00 95.00 269 PRO A N 1
ATOM 2121 C CA . PRO A 1 269 ? 3.523 7.963 14.731 1.00 95.00 269 PRO A CA 1
ATOM 2122 C C . PRO A 1 269 ? 2.088 7.662 15.172 1.00 95.00 269 PRO A C 1
ATOM 2124 O O . PRO A 1 269 ? 1.879 7.200 16.291 1.00 95.00 269 PRO A O 1
ATOM 2127 N N . ALA A 1 270 ? 1.107 7.980 14.325 1.00 97.19 270 ALA A N 1
ATOM 2128 C CA . ALA A 1 270 ? -0.300 7.702 14.588 1.00 97.19 270 ALA A CA 1
ATOM 2129 C C . ALA A 1 270 ? -0.679 6.246 14.272 1.00 97.19 270 ALA A C 1
ATOM 2131 O O . ALA A 1 270 ? -1.738 5.802 14.710 1.00 97.19 270 ALA A O 1
ATOM 2132 N N . LEU A 1 271 ? 0.168 5.505 13.544 1.00 98.12 271 LEU A N 1
ATOM 2133 C CA . LEU A 1 271 ? -0.087 4.121 13.169 1.00 98.12 271 LEU A CA 1
ATOM 2134 C C . LEU A 1 271 ? 0.102 3.231 14.396 1.00 98.12 271 LEU A C 1
ATOM 2136 O O . LEU A 1 271 ? 1.226 2.992 14.834 1.00 98.12 271 LEU A O 1
ATOM 2140 N N . SER A 1 272 ? -1.001 2.732 14.947 1.00 96.56 272 SER A N 1
ATOM 2141 C CA . SER A 1 272 ? -0.981 1.833 16.105 1.00 96.56 272 SER A CA 1
ATOM 2142 C C . SER A 1 272 ? -1.434 0.424 15.762 1.00 96.56 272 SER A C 1
ATOM 2144 O O . SER A 1 272 ? -0.938 -0.533 16.358 1.00 96.56 272 SER A O 1
ATOM 2146 N N . ASP A 1 273 ? -2.341 0.290 14.795 1.00 98.19 273 ASP A N 1
ATOM 2147 C CA . ASP A 1 273 ? -3.077 -0.951 14.582 1.00 98.19 273 ASP A CA 1
ATOM 2148 C C . ASP A 1 273 ? -2.662 -1.596 13.261 1.00 98.19 273 ASP A C 1
ATOM 2150 O O . ASP A 1 273 ? -2.843 -1.028 12.185 1.00 98.19 273 ASP A O 1
ATOM 2154 N N . ILE A 1 274 ? -2.111 -2.804 13.340 1.00 98.44 274 ILE A N 1
ATOM 2155 C CA . ILE A 1 274 ? -1.730 -3.627 12.195 1.00 98.44 274 I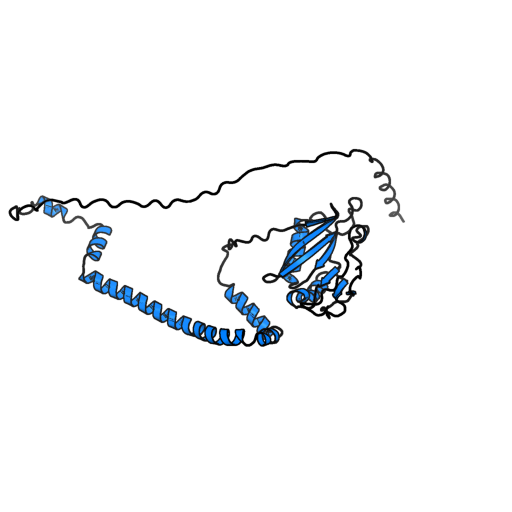LE A CA 1
ATOM 2156 C C . ILE A 1 274 ? -2.564 -4.902 12.242 1.00 98.44 274 ILE A C 1
ATOM 2158 O O . ILE A 1 274 ? -2.324 -5.793 13.065 1.00 98.44 274 ILE A O 1
ATOM 2162 N N . TYR A 1 275 ? -3.536 -4.981 11.339 1.00 98.62 275 TYR A N 1
ATOM 2163 C CA . TYR A 1 275 ? -4.430 -6.118 11.195 1.00 98.62 275 TYR A CA 1
ATOM 2164 C C . TYR A 1 275 ? -3.894 -7.134 10.189 1.00 98.62 275 TYR A C 1
ATOM 2166 O O . TYR A 1 275 ? -3.302 -6.785 9.166 1.00 98.62 275 TYR A O 1
ATOM 2174 N N . GLY A 1 276 ? -4.166 -8.407 10.457 1.00 98.19 276 GLY A N 1
ATOM 2175 C CA . GLY A 1 276 ? -3.841 -9.511 9.563 1.00 98.19 276 GLY A CA 1
ATOM 2176 C C . GLY A 1 276 ? -4.559 -10.792 9.970 1.00 98.19 276 GLY A C 1
ATOM 2177 O O . GLY A 1 276 ? -4.995 -10.938 11.114 1.00 98.19 276 GLY A O 1
ATOM 2178 N N . GLY A 1 277 ? -4.684 -11.739 9.039 1.00 97.81 277 GLY A N 1
ATOM 2179 C CA . GLY A 1 277 ? -5.328 -13.022 9.317 1.00 97.81 277 GLY A CA 1
ATOM 2180 C C . GLY A 1 277 ? -4.672 -13.743 10.501 1.00 97.81 277 GLY A C 1
ATOM 2181 O O . GLY A 1 277 ? -3.452 -13.923 10.536 1.00 97.81 277 GLY A O 1
ATOM 2182 N N . ALA A 1 278 ? -5.476 -14.195 11.468 1.00 96.56 278 ALA A N 1
ATOM 2183 C CA . ALA A 1 278 ? -4.990 -14.775 12.725 1.00 96.56 278 ALA A CA 1
ATOM 2184 C C . ALA A 1 278 ? -4.076 -16.005 12.547 1.00 96.56 278 ALA A C 1
ATOM 2186 O O . ALA A 1 278 ? -3.302 -16.332 13.445 1.00 96.56 278 ALA A O 1
ATOM 2187 N N . ILE A 1 279 ? -4.157 -16.688 11.400 1.00 94.88 279 ILE A N 1
ATOM 2188 C CA . ILE A 1 279 ? -3.333 -17.861 11.067 1.00 94.88 279 ILE A CA 1
ATOM 2189 C C . ILE A 1 279 ? -2.252 -17.581 10.010 1.00 94.88 279 ILE A C 1
ATOM 2191 O O . ILE A 1 279 ? -1.454 -18.471 9.707 1.00 94.88 279 ILE A O 1
ATOM 2195 N N . GLU A 1 280 ? -2.186 -16.359 9.470 1.00 90.81 280 GLU A N 1
ATOM 2196 C CA . GLU A 1 280 ? -1.188 -15.972 8.465 1.00 90.81 280 GLU A CA 1
ATOM 2197 C C . GLU A 1 280 ? 0.192 -15.690 9.070 1.00 90.81 280 GLU A C 1
ATOM 2199 O O . GLU A 1 280 ? 1.198 -15.836 8.384 1.00 90.81 280 GLU A O 1
ATOM 2204 N N . ASN A 1 281 ? 0.282 -15.356 10.363 1.00 93.56 281 ASN A N 1
ATOM 2205 C CA . ASN A 1 281 ? 1.514 -14.842 10.980 1.00 93.56 281 ASN A CA 1
ATOM 2206 C C . ASN A 1 281 ? 2.070 -13.621 10.220 1.00 93.56 281 ASN A C 1
ATOM 2208 O O . ASN A 1 281 ? 3.257 -13.566 9.890 1.00 93.56 281 ASN A O 1
ATOM 2212 N N . VAL A 1 282 ? 1.200 -12.651 9.924 1.00 97.31 282 VAL A N 1
ATOM 2213 C CA . VAL A 1 282 ? 1.583 -11.390 9.275 1.00 97.31 282 VAL A CA 1
ATOM 2214 C C . VAL A 1 282 ? 2.665 -10.672 10.105 1.00 97.31 282 VAL A C 1
ATOM 2216 O O . VAL A 1 282 ? 2.482 -10.481 11.314 1.00 97.31 282 VAL A O 1
ATOM 2219 N N . PRO A 1 283 ? 3.783 -10.233 9.493 1.00 97.44 283 PRO A N 1
ATOM 2220 C CA . PRO A 1 283 ? 4.826 -9.486 10.188 1.00 97.44 283 PRO A CA 1
ATOM 2221 C C . PRO A 1 283 ? 4.293 -8.221 10.870 1.00 97.44 283 PRO A C 1
ATOM 2223 O O . PRO A 1 283 ? 3.645 -7.390 10.235 1.00 97.44 283 PRO A O 1
ATOM 2226 N N . TYR A 1 284 ? 4.629 -8.053 12.153 1.00 97.50 284 TYR A N 1
ATOM 2227 C CA . TYR A 1 284 ? 4.234 -6.908 12.991 1.00 97.50 284 TYR A CA 1
ATOM 2228 C C . TYR A 1 284 ? 2.727 -6.764 13.245 1.00 97.50 284 TYR A C 1
ATOM 2230 O O . TYR A 1 284 ? 2.315 -5.777 13.845 1.00 97.50 284 TYR A O 1
ATOM 2238 N N . CYS A 1 285 ? 1.914 -7.751 12.861 1.00 97.75 285 CYS A N 1
ATOM 2239 C CA . CYS A 1 285 ? 0.496 -7.777 13.197 1.00 97.75 285 CYS A CA 1
ATOM 2240 C C . CYS A 1 285 ? 0.301 -7.816 14.718 1.00 97.75 285 CYS A C 1
ATOM 2242 O O . CYS A 1 285 ? 0.820 -8.704 15.398 1.00 97.75 285 CYS A O 1
ATOM 2244 N N . ASN A 1 286 ? -0.480 -6.872 15.237 1.00 98.00 286 ASN A N 1
ATOM 2245 C CA . ASN A 1 286 ? -0.906 -6.814 16.636 1.00 98.00 286 ASN A CA 1
ATOM 2246 C C . ASN A 1 286 ? -2.428 -6.959 16.795 1.00 98.00 286 ASN A C 1
ATOM 2248 O O . ASN A 1 286 ? -2.888 -7.169 17.914 1.00 98.00 286 ASN A O 1
ATOM 2252 N N . MET A 1 287 ? -3.180 -6.937 15.690 1.00 98.31 287 MET A N 1
ATOM 2253 C CA . MET A 1 287 ? -4.633 -7.106 15.656 1.00 98.31 287 MET A CA 1
ATOM 2254 C C . MET A 1 287 ? -5.027 -8.316 14.780 1.00 98.31 287 MET A C 1
ATOM 2256 O O . MET A 1 287 ? -5.456 -8.152 13.636 1.00 98.31 287 MET A O 1
ATOM 2260 N N . PRO A 1 288 ? -4.838 -9.560 15.263 1.00 97.88 288 PRO A N 1
ATOM 2261 C CA . PRO A 1 288 ? -5.185 -10.753 14.496 1.00 97.88 288 PRO A CA 1
ATOM 2262 C C . PRO A 1 288 ? -6.705 -10.892 14.341 1.00 97.88 288 PRO A C 1
ATOM 2264 O O . PRO A 1 288 ? -7.426 -10.843 15.334 1.00 97.88 288 PRO A O 1
ATOM 2267 N N . VAL A 1 289 ? -7.176 -11.145 13.120 1.00 97.94 289 VAL A N 1
ATOM 2268 C CA . VAL A 1 289 ? -8.614 -11.221 12.793 1.00 97.94 289 VAL A CA 1
ATOM 2269 C C . VAL A 1 289 ? -9.028 -12.564 12.208 1.00 97.94 289 VAL A C 1
ATOM 2271 O O . VAL A 1 289 ? -8.218 -13.286 11.614 1.00 97.94 289 VAL A O 1
ATOM 2274 N N . LYS A 1 290 ? -10.306 -12.911 12.387 1.00 97.38 290 LYS A N 1
ATOM 2275 C CA . LYS A 1 290 ? -10.922 -14.144 11.873 1.00 97.38 290 LYS A CA 1
ATOM 2276 C C . LYS A 1 290 ? -12.018 -13.853 10.848 1.00 97.38 290 LYS A C 1
ATOM 2278 O O . LYS A 1 290 ? -12.485 -12.732 10.695 1.00 97.38 290 LYS A O 1
ATOM 2283 N N . ASN A 1 291 ? -12.450 -14.905 10.157 1.00 97.81 291 ASN A N 1
ATOM 2284 C CA . ASN A 1 291 ? -13.572 -14.835 9.226 1.00 97.81 291 ASN A CA 1
ATOM 2285 C C . ASN A 1 291 ? -14.860 -14.335 9.906 1.00 97.81 291 ASN A C 1
ATOM 2287 O O . ASN A 1 291 ? -15.254 -14.878 10.939 1.00 97.81 291 ASN A O 1
ATOM 2291 N N . GLY A 1 292 ? -15.536 -13.380 9.270 1.00 97.62 292 GLY A N 1
ATOM 2292 C CA . GLY A 1 292 ? -16.773 -12.748 9.730 1.00 97.62 292 GLY A CA 1
ATOM 2293 C C . GLY A 1 292 ? -16.577 -11.700 10.829 1.00 97.62 292 GLY A C 1
ATOM 2294 O O . GLY A 1 292 ? -17.559 -11.205 11.375 1.00 97.62 292 GLY A O 1
ATOM 2295 N N . GLU A 1 293 ? -15.335 -11.386 11.205 1.00 97.88 293 GLU A N 1
ATOM 2296 C CA . GLU A 1 293 ? -15.046 -10.366 12.211 1.00 97.88 293 GLU A CA 1
ATOM 2297 C C . GLU A 1 293 ? -15.052 -8.971 11.581 1.00 97.88 293 GLU A C 1
ATOM 2299 O O . GLU A 1 293 ? -14.459 -8.761 10.524 1.00 97.88 293 GLU A O 1
ATOM 2304 N N . SER A 1 294 ? -15.703 -8.011 12.237 1.00 97.56 294 SER A N 1
ATOM 2305 C CA . SER A 1 294 ? -15.625 -6.601 11.850 1.00 97.56 294 SER A CA 1
ATOM 2306 C C . SER A 1 294 ? -14.508 -5.910 12.618 1.00 97.56 294 SER A C 1
ATOM 2308 O O . SER A 1 294 ? -14.443 -6.020 13.843 1.00 97.56 294 SER A O 1
ATOM 2310 N N . ILE A 1 295 ? -13.658 -5.167 11.914 1.00 96.88 295 ILE A N 1
ATOM 2311 C CA . ILE A 1 295 ? -12.576 -4.402 12.545 1.00 96.88 295 ILE A CA 1
ATOM 2312 C C . ILE A 1 295 ? -13.059 -3.032 13.015 1.00 96.88 295 ILE A C 1
ATOM 2314 O O . ILE A 1 295 ? -13.995 -2.459 12.455 1.00 96.88 295 ILE A O 1
ATOM 2318 N N . VAL A 1 296 ? -12.381 -2.489 14.025 1.00 97.12 296 VAL A N 1
ATOM 2319 C CA . VAL A 1 296 ? -12.594 -1.110 14.474 1.00 97.12 296 VAL A CA 1
ATOM 2320 C C . VAL A 1 296 ? -11.808 -0.180 13.556 1.00 97.12 296 VAL A C 1
ATOM 2322 O O . VAL A 1 296 ? -10.598 -0.345 13.395 1.00 97.12 296 VAL A O 1
ATOM 2325 N N . LEU A 1 297 ? -12.495 0.780 12.938 1.00 97.50 297 LEU A N 1
ATOM 2326 C CA . LEU A 1 297 ? -11.878 1.731 12.015 1.00 97.50 297 LEU A CA 1
ATOM 2327 C C . LEU A 1 297 ? -11.302 2.956 12.750 1.00 97.50 297 LEU A C 1
ATOM 2329 O O . LEU A 1 297 ? -11.776 3.287 13.842 1.00 97.50 297 LEU A O 1
ATOM 2333 N N . PRO A 1 298 ? -10.327 3.660 12.140 1.00 97.62 298 PRO A N 1
ATOM 2334 C CA . PRO A 1 298 ? -9.743 4.887 12.671 1.00 97.62 298 PRO A CA 1
ATOM 2335 C C . PRO A 1 298 ? -10.756 5.954 13.079 1.00 97.62 298 PRO A C 1
ATOM 2337 O O . PRO A 1 298 ? -11.777 6.161 12.413 1.00 97.62 298 PRO A O 1
ATOM 2340 N N . SER A 1 299 ? -10.410 6.712 14.118 1.00 96.50 299 SER A N 1
ATOM 2341 C CA . SER A 1 299 ? -11.181 7.878 14.548 1.00 96.50 299 SER A CA 1
ATOM 2342 C C . SER A 1 299 ? -10.281 8.984 15.110 1.00 96.50 299 SER A C 1
ATOM 2344 O O . SER A 1 299 ? -9.211 8.729 15.660 1.00 96.50 299 SER A O 1
ATOM 2346 N N . SER A 1 300 ? -10.688 10.245 14.940 1.00 95.50 300 SER A N 1
ATOM 2347 C CA . SER A 1 300 ? -9.988 11.408 15.503 1.00 95.50 300 SER A CA 1
ATOM 2348 C C . SER A 1 300 ? -10.961 12.558 15.791 1.00 95.50 300 SER A C 1
ATOM 2350 O O . SER A 1 300 ? -11.465 13.247 14.892 1.00 95.50 300 SER A O 1
ATOM 2352 N N . GLY A 1 301 ? -11.253 12.779 17.075 1.00 92.75 301 GLY A N 1
ATOM 2353 C CA . GLY A 1 301 ? -12.240 13.768 17.519 1.00 92.75 301 GLY A CA 1
ATOM 2354 C C . GLY A 1 301 ? -13.650 13.417 17.035 1.00 92.75 301 GLY A C 1
ATOM 2355 O O . GLY A 1 301 ? -14.172 12.366 17.375 1.00 92.75 301 GLY A O 1
ATOM 2356 N N . GLU A 1 302 ? -14.263 14.292 16.235 1.00 93.12 302 GLU A N 1
ATOM 2357 C CA . GLU A 1 302 ? -15.584 14.063 15.620 1.00 93.12 302 GLU A CA 1
ATOM 2358 C C . GLU A 1 302 ? -15.501 13.355 14.252 1.00 93.12 302 GLU A C 1
ATOM 2360 O O . GLU A 1 302 ? -16.521 13.151 13.594 1.00 93.12 302 GLU A O 1
ATOM 2365 N N . ASN A 1 303 ? -14.297 13.018 13.776 1.00 96.31 303 ASN A N 1
ATOM 2366 C CA . ASN A 1 303 ? -14.119 12.220 12.569 1.00 96.31 303 ASN A CA 1
ATOM 2367 C C . ASN A 1 303 ? -14.008 10.745 12.939 1.00 96.31 303 ASN A C 1
ATOM 2369 O O . ASN A 1 303 ? -12.904 10.240 13.123 1.00 96.31 303 ASN A O 1
ATOM 2373 N N . ASP A 1 304 ? -15.151 10.080 13.057 1.00 96.38 304 ASP A N 1
ATOM 2374 C CA . ASP A 1 304 ? -15.222 8.632 13.213 1.00 96.38 304 ASP A CA 1
ATOM 2375 C C . ASP A 1 304 ? -15.533 7.982 11.857 1.00 96.38 304 ASP A C 1
ATOM 2377 O O . ASP A 1 304 ? -16.524 8.322 11.196 1.00 96.38 304 ASP A O 1
ATOM 2381 N N . MET A 1 305 ? -14.656 7.082 11.401 1.00 97.00 305 MET A N 1
ATOM 2382 C CA . MET A 1 305 ? -14.868 6.339 10.159 1.00 97.00 305 MET A CA 1
ATOM 2383 C C . MET A 1 305 ? -15.951 5.257 10.323 1.00 97.00 305 MET A C 1
ATOM 2385 O O . MET A 1 305 ? -16.629 4.936 9.345 1.00 97.00 305 MET A O 1
ATOM 2389 N N . ASN A 1 306 ? -16.177 4.752 11.543 1.00 96.94 306 ASN A N 1
ATOM 2390 C CA . ASN A 1 306 ? -17.189 3.728 11.836 1.00 96.94 306 ASN A CA 1
ATOM 2391 C C . ASN A 1 306 ? -18.628 4.242 11.627 1.00 96.94 306 ASN A C 1
ATOM 2393 O O . ASN A 1 306 ? -19.537 3.453 11.380 1.00 96.94 306 ASN A O 1
ATOM 2397 N N . ASP A 1 307 ? -18.840 5.564 11.647 1.00 95.06 307 ASP A N 1
ATOM 2398 C CA . ASP A 1 307 ? -20.143 6.187 11.366 1.00 95.06 307 ASP A CA 1
ATOM 2399 C C . ASP A 1 307 ? -20.584 6.047 9.898 1.00 95.06 307 ASP A C 1
ATOM 2401 O O . ASP A 1 307 ? -21.756 6.248 9.568 1.00 95.06 307 ASP A O 1
ATOM 2405 N N . VAL A 1 308 ? -19.640 5.792 8.987 1.00 95.75 308 VAL A N 1
ATOM 2406 C CA . VAL A 1 308 ? -19.870 5.857 7.532 1.00 95.75 308 VAL A CA 1
ATOM 2407 C C . VAL A 1 308 ? -19.427 4.609 6.782 1.00 95.75 308 VAL A C 1
ATOM 2409 O O . VAL A 1 308 ? -19.836 4.423 5.635 1.00 95.75 308 VAL A O 1
ATOM 2412 N N . ALA A 1 309 ? -18.591 3.775 7.393 1.00 95.38 309 ALA A N 1
ATOM 2413 C CA . ALA A 1 309 ? -18.070 2.562 6.793 1.00 95.38 309 ALA A CA 1
ATOM 2414 C C . ALA A 1 309 ? -17.893 1.465 7.846 1.00 95.38 309 ALA A C 1
ATOM 2416 O O . ALA A 1 309 ? -17.718 1.730 9.030 1.00 95.38 309 ALA A O 1
ATOM 2417 N N . SER A 1 310 ? -17.892 0.222 7.378 1.00 96.31 310 SER A N 1
ATOM 2418 C CA . SER A 1 310 ? -17.524 -0.957 8.155 1.00 96.31 310 SER A CA 1
ATOM 2419 C C . SER A 1 310 ? -16.654 -1.858 7.290 1.00 96.31 310 SER A C 1
ATOM 2421 O O . SER A 1 310 ? -16.884 -1.954 6.083 1.00 96.31 310 SER A O 1
ATOM 2423 N N . VAL A 1 311 ? -15.686 -2.537 7.898 1.00 97.12 311 VAL A N 1
ATOM 2424 C CA . VAL A 1 311 ? -14.838 -3.519 7.212 1.00 97.12 311 VAL A CA 1
ATOM 2425 C C . VAL A 1 311 ? -15.027 -4.869 7.889 1.00 97.12 311 VAL A C 1
ATOM 2427 O O . VAL A 1 311 ? -14.778 -5.001 9.084 1.00 97.12 311 VAL A O 1
ATOM 2430 N N . GLU A 1 312 ? -15.481 -5.847 7.109 1.00 97.94 312 GLU A N 1
ATOM 2431 C CA . GLU A 1 312 ? -15.634 -7.244 7.513 1.00 97.94 312 GLU A CA 1
ATOM 2432 C C . GLU A 1 312 ? -14.469 -8.068 6.953 1.00 97.94 312 GLU A C 1
ATOM 2434 O O . GLU A 1 312 ? -14.118 -7.962 5.775 1.00 97.94 312 GLU A O 1
ATOM 2439 N N . CYS A 1 313 ? -13.868 -8.901 7.795 1.00 98.06 313 CYS A N 1
ATOM 2440 C CA . CYS A 1 313 ? -12.802 -9.813 7.419 1.00 98.06 313 CYS A CA 1
ATOM 2441 C C . CYS A 1 313 ? -13.382 -11.105 6.840 1.00 98.06 313 CYS A C 1
ATOM 2443 O O . CYS A 1 313 ? -14.082 -11.843 7.527 1.00 98.06 313 CYS A O 1
ATOM 2445 N N . ILE A 1 314 ? -13.037 -11.426 5.595 1.00 98.06 314 ILE A N 1
ATOM 2446 C CA . ILE A 1 314 ? -13.451 -12.666 4.928 1.00 98.06 314 ILE A CA 1
ATOM 2447 C C . ILE A 1 314 ? -12.207 -13.527 4.722 1.00 98.06 314 ILE A C 1
ATOM 2449 O O . ILE A 1 314 ? -11.256 -13.087 4.079 1.00 98.06 314 ILE A O 1
ATOM 2453 N N . ALA A 1 315 ? -12.204 -14.746 5.263 1.00 97.38 315 ALA A N 1
ATOM 2454 C CA . ALA A 1 315 ? -11.107 -15.686 5.047 1.00 97.38 315 ALA A CA 1
ATOM 2455 C C . ALA A 1 315 ? -11.215 -16.304 3.650 1.00 97.38 315 ALA A C 1
ATOM 2457 O O . ALA A 1 315 ? -12.260 -16.850 3.283 1.00 97.38 315 ALA A O 1
ATOM 2458 N N . VAL A 1 316 ? -10.125 -16.249 2.884 1.00 97.25 316 VAL A N 1
ATOM 2459 C CA . VAL A 1 316 ? -10.069 -16.761 1.506 1.00 97.25 316 VAL A CA 1
ATOM 2460 C C . VAL A 1 316 ? -8.828 -17.650 1.334 1.00 97.25 316 VAL A C 1
ATOM 2462 O O . VAL A 1 316 ? -7.923 -17.320 0.563 1.00 97.25 316 VAL A O 1
ATOM 2465 N N . PRO A 1 317 ? -8.766 -18.797 2.041 1.00 96.31 317 PRO A N 1
ATOM 2466 C CA . PRO A 1 317 ? -7.601 -19.668 2.004 1.00 96.31 317 PRO A CA 1
ATOM 2467 C C . PRO A 1 317 ? -7.441 -20.274 0.608 1.00 96.31 317 PRO A C 1
ATOM 2469 O O . PRO A 1 317 ? -8.330 -20.963 0.104 1.00 96.31 317 PRO A O 1
ATOM 2472 N N . SER A 1 318 ? -6.298 -20.014 -0.023 1.00 96.50 318 SER A N 1
ATOM 2473 C CA . SER A 1 318 ? -5.922 -20.581 -1.323 1.00 96.50 318 SER A CA 1
ATOM 2474 C C . SER A 1 318 ? -4.467 -20.250 -1.643 1.00 96.50 318 SER A C 1
ATOM 2476 O O . SER A 1 318 ? -3.630 -21.145 -1.721 1.00 96.50 318 SER A O 1
ATOM 2478 N N . HIS A 1 319 ? -4.165 -18.958 -1.824 1.00 96.94 319 HIS A N 1
ATOM 2479 C CA . HIS A 1 319 ? -2.806 -18.468 -2.101 1.00 96.94 319 HIS A CA 1
ATOM 2480 C C . HIS A 1 319 ? -1.900 -18.646 -0.883 1.00 96.94 319 HIS A C 1
ATOM 2482 O O . HIS A 1 319 ? -0.783 -19.151 -0.978 1.00 96.94 319 HIS A O 1
ATOM 2488 N N . THR A 1 320 ? -2.436 -18.306 0.285 1.00 95.12 320 THR A N 1
ATOM 2489 C CA . THR A 1 320 ? -1.870 -18.625 1.592 1.00 95.12 320 THR A CA 1
ATOM 2490 C C . THR A 1 320 ? -2.918 -19.344 2.451 1.00 95.12 320 THR A C 1
ATOM 2492 O O . THR A 1 320 ? -3.965 -19.761 1.947 1.00 95.12 320 THR A O 1
ATOM 2495 N N . ARG A 1 321 ? -2.599 -19.616 3.723 1.00 92.81 321 ARG A N 1
ATOM 2496 C CA . ARG A 1 321 ? -3.416 -20.495 4.577 1.00 92.81 321 ARG A CA 1
ATOM 2497 C C . ARG A 1 321 ? -4.565 -19.772 5.282 1.00 92.81 321 ARG A C 1
ATOM 2499 O O . ARG A 1 321 ? -5.495 -20.466 5.685 1.00 92.81 321 ARG A O 1
ATOM 2506 N N . GLY A 1 322 ? -4.447 -18.468 5.525 1.00 88.88 322 GLY A N 1
ATOM 2507 C CA . GLY A 1 322 ? -5.451 -17.643 6.204 1.00 88.88 322 GLY A CA 1
ATOM 2508 C C . GLY A 1 322 ? -6.393 -16.892 5.292 1.00 88.88 322 GLY A C 1
ATOM 2509 O O . GLY A 1 322 ? -6.290 -17.045 4.057 1.00 88.88 322 GLY A O 1
#

Foldseek 3Di:
DPPPPPPPPVVPPPPDDDDDDDDDDDDDDDDDDDDDDDDDDDDDDDDDDDDDDDDDDPDDDPDPDDPVVVVVVPDPDDPVVVVVVQCPPPVNVVVVVVVVVVVVVVVVVVVCVVCVVVVVVCVVVVVVVVVPVVVCVVCCPPPVSVCVVVVVVCVVVVPDPDDPPPDPDDPDFDWDDPFPPFWIKTWQDDDPRDTKIKIWGDFDPVDLPWAIEIEIFFPLDQVSVVVVVVVCCVPVPVSHPHHADAEYEYEAADNSRQVCVVVNCVPGVNHDAYEDDQPRCHPPHPHHDDAQDKDQGDDTDRGGPVVGDIDGDHDDDDVHRD

InterPro domains:
  IPR036866 Ribonuclease Z/Hydroxyacylglutathione hydrolase-like [G3DSA:3.60.15.10] (176-322)
  IPR036866 Ribonuclease Z/Hydroxyacylglutathione hydrolase-like [SSF56281] (214-322)

pLDDT: mean 75.91, std 24.05, range [29.0, 98.69]